Protein AF-A0A7H8S704-F1 (afdb_monomer_lite)

Radius of gyration: 18.35 Å; chains: 1; bounding box: 52×29×47 Å

Secondary structure (DSSP, 8-state):
------HHHHHHHHHHHHHHH-GGGGSPPPEEEEEEE---SS---EEEEEEEGGGHHHHHHHHHH-HHHHHHHS----HHHHHHHHHHHHTTT-HHHHHHHHHHHHHHHHHHH--GGGTTHHHHHHHHHHHHHHHHHHTTT----TT----SS--S-TTHHHH----SHHHHHHHHHHHHHHHHHHEEEEEEEEE-TT-

Sequence (199 aa):
MLEVVKWKDIYVNWKLIAGRLAPELLEPVHLEHIKFQYEDTNHSIYGYDWIYKDDYKERINEVTKNSFSFLFFGDSLNKGTLQTADYLIKAKDDSELLAAVWLYSFITDILNDLPENLRGNSFRWLRAVQHGILSKLKDKNMLWHHSMRRLLPEFYFSYVLDDLEIKGYDSIIELGVINAKLIKNHYVIVLYNSYREGK

pLDDT: mean 91.26, std 7.87, range [45.09, 98.25]

Foldseek 3Di:
DQDADALVNLLVLLCVLCVPPPVVLQAFADEAEQEAADPDPPDWDWFKDKDFPVCVVVLSCCCHVPVVCCVPPNDDDFPLQRLLLVQSNVCRPPSSSSLLSLLLQLLLLCVLVPAPLCPDPVVSQSVNVNVNSVVVCVVVVSDDDPPRNHNHPDDDCPPVVNVDDDPHNSVSSNSSSVRVNVSSVGIHMYIYTYDHPPD

Structure (mmCIF, N/CA/C/O backbone):
data_AF-A0A7H8S704-F1
#
_entry.id   AF-A0A7H8S704-F1
#
loop_
_atom_site.group_PDB
_atom_site.id
_atom_site.type_symbol
_atom_site.label_atom_id
_atom_site.label_alt_id
_atom_site.label_comp_id
_atom_site.label_asym_id
_atom_site.label_entity_id
_atom_site.label_seq_id
_atom_site.pdbx_PDB_ins_code
_atom_site.Cartn_x
_atom_site.Cartn_y
_atom_site.Cartn_z
_atom_site.occupancy
_atom_site.B_iso_or_equiv
_atom_site.auth_seq_id
_atom_site.auth_comp_id
_atom_site.auth_asym_id
_atom_site.auth_atom_id
_atom_site.pdbx_PDB_model_num
ATOM 1 N N . MET A 1 1 ? -18.790 12.148 20.277 1.00 45.09 1 MET A N 1
ATOM 2 C CA . MET A 1 1 ? -17.329 12.245 20.474 1.00 45.09 1 MET A CA 1
ATOM 3 C C . MET A 1 1 ? -16.713 11.145 19.624 1.00 45.09 1 MET A C 1
ATOM 5 O O . MET A 1 1 ? -17.220 10.035 19.706 1.00 45.09 1 MET A O 1
ATOM 9 N N . LEU A 1 2 ? -15.761 11.443 18.735 1.00 57.44 2 LEU A N 1
ATOM 10 C CA . LEU A 1 2 ? -15.010 10.382 18.048 1.00 57.44 2 LEU A CA 1
ATOM 11 C C . LEU A 1 2 ? -14.157 9.681 19.108 1.00 57.44 2 LEU A C 1
ATOM 13 O O . LEU A 1 2 ? -13.477 10.364 19.873 1.00 57.44 2 LEU A O 1
ATOM 17 N N . GLU A 1 3 ? -14.233 8.356 19.193 1.00 65.38 3 GLU A N 1
ATOM 18 C CA . GLU A 1 3 ? -13.315 7.591 20.035 1.00 65.38 3 GLU A CA 1
ATOM 19 C C . GLU A 1 3 ? -11.884 7.868 19.576 1.00 65.38 3 GLU A C 1
ATOM 21 O O . GLU A 1 3 ? -11.575 7.852 18.384 1.00 65.38 3 GLU A O 1
ATOM 26 N N . VAL A 1 4 ? -11.011 8.198 20.524 1.00 82.81 4 VAL A N 1
ATOM 27 C CA . VAL A 1 4 ? -9.613 8.501 20.225 1.00 82.81 4 VAL A CA 1
ATOM 28 C C . VAL A 1 4 ? -8.827 7.206 20.342 1.00 82.81 4 VAL A C 1
ATOM 30 O O . VAL A 1 4 ? -8.527 6.760 21.448 1.00 82.81 4 VAL A O 1
ATOM 33 N N . VAL A 1 5 ? -8.479 6.613 19.201 1.00 92.31 5 VAL A N 1
ATOM 34 C CA . VAL A 1 5 ? -7.588 5.448 19.146 1.00 92.31 5 VAL A CA 1
ATOM 35 C C . VAL A 1 5 ? -6.160 5.942 18.919 1.00 92.31 5 VAL A C 1
ATOM 37 O O . VAL A 1 5 ? -5.877 6.630 17.936 1.00 92.31 5 VAL A O 1
ATOM 40 N N . LYS A 1 6 ? -5.245 5.634 19.843 1.00 94.56 6 LYS A N 1
ATOM 41 C CA . LYS A 1 6 ? -3.848 6.086 19.758 1.00 94.56 6 LYS A CA 1
ATOM 42 C C . LYS A 1 6 ? -3.028 5.143 18.883 1.00 94.56 6 LYS A C 1
ATOM 44 O O . LYS A 1 6 ? -3.209 3.930 18.937 1.00 94.56 6 LYS A O 1
ATOM 49 N N . TRP A 1 7 ? -2.045 5.692 18.164 1.00 96.06 7 TRP A N 1
ATOM 50 C CA . TRP A 1 7 ? -1.106 4.905 17.352 1.00 96.06 7 TRP A CA 1
ATOM 51 C C . TRP A 1 7 ? -0.464 3.746 18.126 1.00 96.06 7 TRP A C 1
ATOM 53 O O . TRP A 1 7 ? -0.392 2.633 17.619 1.00 96.06 7 TRP A O 1
ATOM 63 N N . LYS A 1 8 ? -0.039 3.987 19.372 1.00 96.12 8 LYS A N 1
ATOM 64 C CA . LYS A 1 8 ? 0.608 2.963 20.203 1.00 96.12 8 LYS A CA 1
ATOM 65 C C . LYS A 1 8 ? -0.270 1.720 20.383 1.00 96.12 8 LYS A C 1
ATOM 67 O O . LYS A 1 8 ? 0.237 0.609 20.274 1.00 96.12 8 LYS A O 1
ATOM 72 N N . ASP A 1 9 ? -1.564 1.913 20.622 1.00 96.31 9 ASP A N 1
ATOM 73 C CA . ASP A 1 9 ? -2.509 0.814 20.838 1.00 96.31 9 ASP A CA 1
ATOM 74 C C . ASP A 1 9 ? -2.773 0.065 19.521 1.00 96.31 9 ASP A C 1
ATOM 76 O O . ASP A 1 9 ? -2.756 -1.166 19.487 1.00 96.31 9 ASP A O 1
ATOM 80 N N . ILE A 1 10 ? -2.893 0.808 18.412 1.00 97.69 10 ILE A N 1
ATOM 81 C CA . ILE A 1 10 ? -3.017 0.253 17.054 1.00 97.69 10 ILE A CA 1
ATOM 82 C C . ILE A 1 10 ? -1.810 -0.626 16.719 1.00 97.69 10 ILE A C 1
ATOM 84 O O . ILE A 1 10 ? -1.975 -1.762 16.279 1.00 97.69 10 ILE A O 1
ATOM 88 N N . TYR A 1 11 ? -0.592 -0.129 16.945 1.00 97.88 11 TYR A N 1
ATOM 89 C CA . TYR A 1 11 ? 0.622 -0.860 16.598 1.00 97.88 11 TYR A CA 1
ATOM 90 C C . TYR A 1 11 ? 0.837 -2.102 17.466 1.00 97.88 11 TYR A C 1
ATOM 92 O O . TYR A 1 11 ? 1.218 -3.150 16.943 1.00 97.88 11 TYR A O 1
ATOM 100 N N . VAL A 1 12 ? 0.570 -2.020 18.775 1.00 97.81 12 VAL A N 1
ATOM 101 C CA . VAL A 1 12 ? 0.638 -3.196 19.661 1.00 97.81 12 VAL A CA 1
ATOM 102 C C . VAL A 1 12 ? -0.281 -4.296 19.140 1.00 97.81 12 VAL A C 1
ATOM 104 O O . VAL A 1 12 ? 0.145 -5.445 19.028 1.00 97.81 12 VAL A O 1
ATOM 107 N N . ASN A 1 13 ? -1.505 -3.939 18.755 1.00 97.69 13 ASN A N 1
ATOM 108 C CA . ASN A 1 13 ? -2.458 -4.902 18.231 1.00 97.69 13 ASN A CA 1
ATOM 109 C C . ASN A 1 13 ? -2.051 -5.451 16.852 1.00 97.69 13 ASN A C 1
ATOM 111 O O . ASN A 1 13 ? -2.035 -6.665 16.656 1.00 97.69 13 ASN A O 1
ATOM 115 N N . TRP A 1 14 ? -1.609 -4.583 15.931 1.00 98.19 14 TRP A N 1
ATOM 116 C CA . TRP A 1 14 ? -1.039 -4.998 14.643 1.00 98.19 14 TRP A CA 1
ATOM 117 C C . TRP A 1 14 ? 0.073 -6.023 14.839 1.00 98.19 14 TRP A C 1
ATOM 119 O O . TRP A 1 14 ? 0.046 -7.086 14.229 1.00 98.19 14 TRP A O 1
ATOM 129 N N . LYS A 1 15 ? 1.031 -5.732 15.724 1.00 98.19 15 LYS A N 1
ATOM 130 C CA . LYS A 1 15 ? 2.182 -6.599 15.973 1.00 98.19 15 LYS A CA 1
ATOM 131 C C . LYS A 1 15 ? 1.765 -7.961 16.528 1.00 98.19 15 LYS A C 1
ATOM 133 O O . LYS A 1 15 ? 2.332 -8.971 16.117 1.00 98.19 15 LYS A O 1
ATOM 138 N N . LEU A 1 16 ? 0.785 -7.998 17.433 1.00 97.94 16 LEU A N 1
ATOM 139 C CA . LEU A 1 16 ? 0.250 -9.246 17.986 1.00 97.94 16 LEU A CA 1
ATOM 140 C C . LEU A 1 16 ? -0.450 -10.087 16.911 1.00 97.94 16 LEU A C 1
ATOM 142 O O . LEU A 1 16 ? -0.163 -11.277 16.776 1.00 97.94 16 LEU A O 1
ATOM 146 N N . ILE A 1 17 ? -1.337 -9.471 16.127 1.00 97.81 17 ILE A N 1
ATOM 147 C CA . ILE A 1 17 ? -2.104 -10.169 15.091 1.00 97.81 17 ILE A CA 1
ATOM 148 C C . ILE A 1 17 ? -1.183 -10.620 13.951 1.00 97.81 17 ILE A C 1
ATOM 150 O O . ILE A 1 17 ? -1.224 -11.790 13.565 1.00 97.81 17 ILE A O 1
ATOM 154 N N . ALA A 1 18 ? -0.315 -9.735 13.453 1.00 97.75 18 ALA A N 1
ATOM 155 C CA . ALA A 1 18 ? 0.664 -10.051 12.417 1.00 97.75 18 ALA A CA 1
ATOM 156 C C . ALA A 1 18 ? 1.624 -11.149 12.883 1.00 97.75 18 ALA A C 1
ATOM 158 O O . ALA A 1 18 ? 1.800 -12.127 12.171 1.00 97.75 18 ALA A O 1
ATOM 159 N N . GLY A 1 19 ? 2.152 -11.079 14.109 1.00 97.50 19 GLY A N 1
ATOM 160 C CA . GLY A 1 19 ? 3.032 -12.125 14.643 1.00 97.50 19 GLY A CA 1
ATOM 161 C C . GLY A 1 19 ? 2.396 -13.521 14.661 1.00 97.50 19 GLY A C 1
ATOM 162 O O . GLY A 1 19 ? 3.105 -14.515 14.531 1.00 97.50 19 GLY A O 1
ATOM 163 N N . ARG A 1 20 ? 1.064 -13.605 14.777 1.00 96.75 20 ARG A N 1
ATOM 164 C CA . ARG A 1 20 ? 0.314 -14.869 14.746 1.00 96.75 20 ARG A CA 1
ATOM 165 C C . ARG A 1 20 ? -0.085 -15.306 13.334 1.00 96.75 20 ARG A C 1
ATOM 167 O O . ARG A 1 20 ? -0.014 -16.492 13.030 1.00 96.75 20 ARG A O 1
ATOM 174 N N . LEU A 1 21 ? -0.583 -14.384 12.509 1.00 96.50 21 LEU A N 1
ATOM 175 C CA . LEU A 1 21 ? -1.238 -14.704 11.232 1.00 96.50 21 LEU A CA 1
ATOM 176 C C . LEU A 1 21 ? -0.345 -14.485 10.003 1.00 96.50 21 LEU A C 1
ATOM 178 O O . LEU A 1 21 ? -0.581 -15.114 8.968 1.00 96.50 21 LEU A O 1
ATOM 182 N N . ALA A 1 22 ? 0.621 -13.574 10.098 1.00 96.56 22 ALA A N 1
ATOM 183 C CA . ALA A 1 22 ? 1.417 -13.057 8.987 1.00 96.56 22 ALA A CA 1
ATOM 184 C C . ALA A 1 22 ? 2.787 -12.524 9.477 1.00 96.56 22 ALA A C 1
ATOM 186 O O . ALA A 1 22 ? 3.051 -11.319 9.356 1.00 96.56 22 ALA A O 1
ATOM 187 N N . PRO A 1 23 ? 3.643 -13.360 10.103 1.00 96.00 23 PRO A N 1
ATOM 188 C CA . PRO A 1 23 ? 4.916 -12.913 10.677 1.00 96.00 23 PRO A CA 1
ATOM 189 C C . PRO A 1 23 ? 5.828 -12.231 9.647 1.00 96.00 23 PRO A C 1
ATOM 191 O O . PRO A 1 23 ? 6.572 -11.318 10.001 1.00 96.00 23 PRO A O 1
ATOM 194 N N . GLU A 1 24 ? 5.698 -12.584 8.368 1.00 94.19 24 GLU A N 1
ATOM 195 C CA . GLU A 1 24 ? 6.380 -11.944 7.247 1.00 94.19 24 GLU A CA 1
ATOM 196 C C . GLU A 1 24 ? 6.104 -10.433 7.149 1.00 94.19 24 GLU A C 1
ATOM 198 O O . GLU A 1 24 ? 6.919 -9.700 6.596 1.00 94.19 24 GLU A O 1
ATOM 203 N N . LEU A 1 25 ? 4.990 -9.916 7.679 1.00 95.88 25 LEU A N 1
ATOM 204 C CA . LEU A 1 25 ? 4.696 -8.474 7.687 1.00 95.88 25 LEU A CA 1
ATOM 205 C C . LEU A 1 25 ? 5.529 -7.686 8.708 1.00 95.88 25 LEU A C 1
ATOM 207 O O . LEU A 1 25 ? 5.513 -6.456 8.682 1.00 95.88 25 LEU A O 1
ATOM 211 N N . LEU A 1 26 ? 6.230 -8.376 9.610 1.00 94.56 26 LEU A N 1
ATOM 212 C CA . LEU A 1 26 ? 7.150 -7.771 10.578 1.00 94.56 26 LEU A CA 1
ATOM 213 C C . LEU A 1 26 ? 8.587 -7.692 10.047 1.00 94.56 26 LEU A C 1
ATOM 215 O O . LEU A 1 26 ? 9.445 -7.080 10.683 1.00 94.56 26 LEU A O 1
ATOM 219 N N . GLU A 1 27 ? 8.845 -8.309 8.897 1.00 92.88 27 GLU A N 1
ATOM 220 C CA . GLU A 1 27 ? 10.135 -8.296 8.222 1.00 92.88 27 GLU A CA 1
ATOM 221 C C . GLU A 1 27 ? 10.238 -7.119 7.242 1.00 92.88 27 GLU A C 1
ATOM 223 O O . GLU A 1 27 ? 9.212 -6.645 6.733 1.00 92.88 27 GLU A O 1
ATOM 228 N N . PRO A 1 28 ? 11.465 -6.673 6.912 1.00 91.94 28 PRO A N 1
ATOM 229 C CA . PRO A 1 28 ? 11.673 -5.659 5.891 1.00 91.94 28 PRO A CA 1
ATOM 230 C C . PRO A 1 28 ? 11.005 -5.995 4.556 1.00 91.94 28 PRO A C 1
ATOM 232 O O . PRO A 1 28 ? 10.898 -7.152 4.140 1.00 91.94 28 PRO A O 1
ATOM 235 N N . VAL A 1 29 ? 10.564 -4.953 3.855 1.00 91.31 29 VAL A N 1
ATOM 236 C CA . VAL A 1 29 ? 9.965 -5.100 2.525 1.00 91.31 29 VAL A CA 1
ATOM 237 C C . VAL A 1 29 ? 11.053 -5.438 1.511 1.00 91.31 29 VAL A C 1
ATOM 239 O O . VAL A 1 29 ? 12.077 -4.758 1.427 1.00 91.31 29 VAL A O 1
ATOM 242 N N . HIS A 1 30 ? 10.818 -6.493 0.732 1.00 90.00 30 HIS A N 1
ATOM 243 C CA . HIS A 1 30 ? 11.692 -6.876 -0.368 1.00 90.00 30 HIS A CA 1
ATOM 244 C C . HIS A 1 30 ? 11.424 -6.002 -1.599 1.00 90.00 30 HIS A C 1
ATOM 246 O O . HIS A 1 30 ? 10.270 -5.725 -1.926 1.00 90.00 30 HIS A O 1
ATOM 252 N N . LEU A 1 31 ? 12.498 -5.594 -2.274 1.00 94.19 31 LEU A N 1
ATOM 253 C CA . LEU A 1 31 ? 12.473 -4.804 -3.500 1.00 94.19 31 LEU A CA 1
ATOM 254 C C . LEU A 1 31 ? 13.379 -5.460 -4.530 1.00 94.19 31 LEU A C 1
ATOM 256 O O . LEU A 1 31 ? 14.562 -5.678 -4.254 1.00 94.19 31 LEU A O 1
ATOM 260 N N . GLU A 1 32 ? 12.862 -5.659 -5.733 1.00 95.94 32 GLU A N 1
ATOM 261 C CA . GLU A 1 32 ? 13.686 -6.086 -6.857 1.00 95.94 32 GLU A CA 1
ATOM 262 C C . GLU A 1 32 ? 14.098 -4.896 -7.721 1.00 95.94 32 GLU A C 1
ATOM 264 O O . GLU A 1 32 ? 13.272 -4.094 -8.151 1.00 95.94 32 GLU A O 1
ATOM 269 N N . HIS A 1 33 ? 15.398 -4.759 -7.975 1.00 96.38 33 HIS A N 1
ATOM 270 C CA . HIS A 1 33 ? 15.931 -3.663 -8.778 1.00 96.38 33 HIS A CA 1
ATOM 271 C C . HIS A 1 33 ? 16.196 -4.146 -10.201 1.00 96.38 33 HIS A C 1
ATOM 273 O O . HIS A 1 33 ? 17.142 -4.895 -10.450 1.00 96.38 33 HIS A O 1
ATOM 279 N N . ILE A 1 34 ? 15.383 -3.669 -11.137 1.00 96.38 34 ILE A N 1
ATOM 280 C CA . ILE A 1 34 ? 15.449 -4.038 -12.546 1.00 96.38 34 ILE A CA 1
ATOM 281 C C . ILE A 1 34 ? 16.196 -2.944 -13.300 1.00 96.38 34 ILE A C 1
ATOM 283 O O . ILE A 1 34 ? 15.681 -1.846 -13.525 1.00 96.38 34 ILE A O 1
ATOM 287 N N . LYS A 1 35 ? 17.435 -3.253 -13.683 1.00 94.81 35 LYS A N 1
ATOM 288 C CA . LYS A 1 35 ? 18.266 -2.385 -14.517 1.00 94.81 35 LYS A CA 1
ATOM 289 C C . LYS A 1 35 ? 18.263 -2.885 -15.950 1.00 94.81 35 LYS A C 1
ATOM 291 O O . LYS A 1 35 ? 18.501 -4.067 -16.180 1.00 94.81 35 LYS A O 1
ATOM 296 N N . PHE A 1 36 ? 18.037 -1.986 -16.897 1.00 92.62 36 PHE A N 1
ATOM 297 C CA . PHE A 1 36 ? 17.996 -2.330 -18.316 1.00 92.62 36 PHE A CA 1
ATOM 298 C C . PHE A 1 36 ? 18.432 -1.161 -19.192 1.00 92.62 36 PHE A C 1
ATOM 300 O O . PHE A 1 36 ? 18.345 -0.001 -18.790 1.00 92.62 36 PHE A O 1
ATOM 307 N N . GLN A 1 37 ? 18.914 -1.476 -20.387 1.00 90.44 37 GLN A N 1
ATOM 308 C CA . GLN A 1 37 ? 19.290 -0.471 -21.368 1.00 90.44 37 GLN A CA 1
ATOM 309 C C . GLN A 1 37 ? 18.039 0.123 -22.019 1.00 90.44 37 GLN A C 1
ATOM 311 O O . GLN A 1 37 ? 17.135 -0.613 -22.407 1.00 90.44 37 GLN A O 1
ATOM 316 N N . TYR A 1 38 ? 18.002 1.447 -22.158 1.00 88.94 38 TYR A N 1
ATOM 317 C CA . TYR A 1 38 ? 16.938 2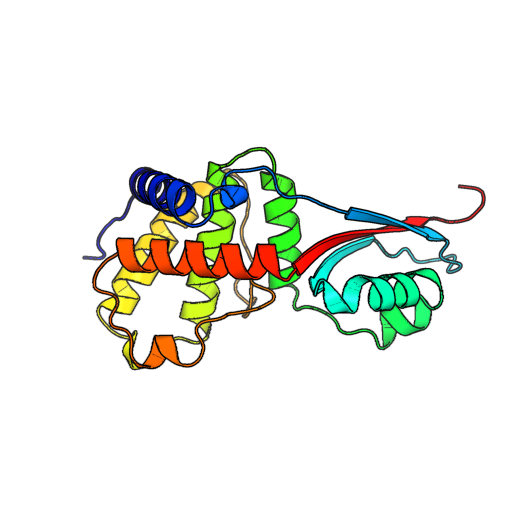.155 -22.864 1.00 88.94 38 TYR A CA 1
ATOM 318 C C . TYR A 1 38 ? 17.544 3.121 -23.883 1.00 88.94 38 TYR A C 1
ATOM 320 O O . TYR A 1 38 ? 18.373 3.965 -23.541 1.00 88.94 38 TYR A O 1
ATOM 328 N N . GLU A 1 39 ? 17.152 2.962 -25.146 1.00 83.06 39 GLU A N 1
ATOM 329 C CA . GLU A 1 39 ? 17.796 3.624 -26.289 1.00 83.06 39 GLU A CA 1
ATOM 330 C C . GLU A 1 39 ? 17.378 5.096 -26.474 1.00 83.06 39 GLU A C 1
ATOM 332 O O . GLU A 1 39 ? 18.033 5.831 -27.212 1.00 83.06 39 GLU A O 1
ATOM 337 N N . ASP A 1 40 ? 16.331 5.568 -25.786 1.00 79.00 40 ASP A N 1
ATOM 338 C CA . ASP A 1 40 ? 15.896 6.968 -25.862 1.00 79.00 40 ASP A CA 1
ATOM 339 C C . ASP A 1 40 ? 16.950 7.919 -25.258 1.00 79.00 40 ASP A C 1
ATOM 341 O O . ASP A 1 40 ? 17.350 7.832 -24.089 1.00 79.00 40 ASP A O 1
ATOM 345 N N . THR A 1 41 ? 17.389 8.886 -26.064 1.00 72.19 41 THR A N 1
ATOM 346 C CA . THR A 1 41 ? 18.437 9.848 -25.704 1.00 72.19 41 THR A CA 1
ATOM 347 C C . THR A 1 41 ? 17.953 11.000 -24.826 1.00 72.19 41 THR A C 1
ATOM 349 O O . THR A 1 41 ? 18.781 11.707 -24.241 1.00 72.19 41 THR A O 1
ATOM 352 N N . ASN A 1 42 ? 16.645 11.195 -24.683 1.00 82.00 42 ASN A N 1
ATOM 353 C CA . ASN A 1 42 ? 16.048 12.328 -23.974 1.00 82.00 42 ASN A CA 1
ATOM 354 C C . ASN A 1 42 ? 15.326 11.916 -22.689 1.00 82.00 42 ASN A C 1
ATOM 356 O O . ASN A 1 42 ? 15.222 12.731 -21.775 1.00 82.00 42 ASN A O 1
ATOM 360 N N . HIS A 1 43 ? 14.907 10.655 -22.579 1.00 83.38 43 HIS A N 1
ATOM 361 C CA . HIS A 1 43 ? 14.144 10.169 -21.429 1.00 83.38 43 HIS A CA 1
ATOM 362 C C . HIS A 1 43 ? 14.861 9.041 -20.681 1.00 83.38 43 HIS A C 1
ATOM 364 O O . HIS A 1 43 ? 15.849 8.470 -21.151 1.00 83.38 43 HIS A O 1
ATOM 370 N N . SER A 1 44 ? 14.368 8.753 -19.480 1.00 88.38 44 SER A N 1
ATOM 371 C CA . SER A 1 44 ? 14.707 7.576 -18.685 1.00 88.38 44 SER A CA 1
ATOM 372 C C . SER A 1 44 ? 13.435 7.014 -18.057 1.00 88.38 44 SER A C 1
ATOM 374 O O . SER A 1 44 ? 12.475 7.741 -17.799 1.00 88.38 44 SER A O 1
ATOM 376 N N . ILE A 1 45 ? 13.435 5.708 -17.816 1.00 90.06 45 ILE A N 1
ATOM 377 C CA . ILE A 1 45 ? 12.385 5.005 -17.090 1.00 90.06 45 ILE A CA 1
ATOM 378 C C . ILE 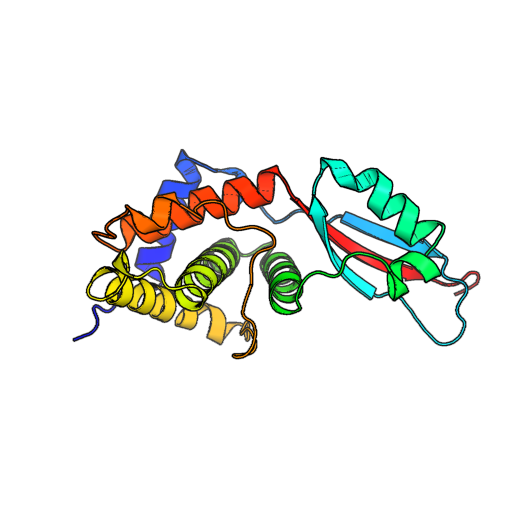A 1 45 ? 12.893 4.788 -15.669 1.00 90.06 45 ILE A C 1
ATOM 380 O O . ILE A 1 45 ? 13.862 4.059 -15.441 1.00 90.06 45 ILE A O 1
ATOM 384 N N . TYR A 1 46 ? 12.241 5.449 -14.718 1.00 92.06 46 TYR A N 1
ATOM 385 C CA . TYR A 1 46 ? 12.523 5.313 -13.298 1.00 92.06 46 TYR A CA 1
ATOM 386 C C . TYR A 1 46 ? 11.223 5.342 -12.505 1.00 92.06 46 TYR A C 1
ATOM 388 O O . TYR A 1 46 ? 10.438 6.284 -12.626 1.00 92.06 46 TYR A O 1
ATOM 396 N N . GLY A 1 47 ? 11.005 4.329 -11.676 1.00 92.25 47 GLY A N 1
ATOM 397 C CA . GLY A 1 47 ? 9.817 4.274 -10.837 1.00 92.25 47 GLY A CA 1
ATOM 398 C C . GLY A 1 47 ? 9.563 2.898 -10.252 1.00 92.25 47 GLY A C 1
ATOM 399 O O . GLY A 1 47 ? 10.138 1.901 -10.689 1.00 92.25 47 GLY A O 1
ATOM 400 N N . TYR A 1 48 ? 8.698 2.875 -9.244 1.00 94.75 48 TYR A N 1
ATOM 401 C CA . TYR A 1 48 ? 8.218 1.636 -8.653 1.00 94.75 48 TYR A CA 1
ATOM 402 C C . TYR A 1 48 ? 7.066 1.048 -9.461 1.00 94.75 48 TYR A C 1
ATOM 404 O O . TYR A 1 48 ? 6.360 1.781 -10.153 1.00 94.75 48 TYR A O 1
ATOM 412 N N . ASP A 1 49 ? 6.858 -0.253 -9.314 1.00 94.62 49 ASP A N 1
ATOM 413 C CA . ASP A 1 49 ? 5.697 -0.974 -9.830 1.00 94.62 49 ASP A CA 1
ATOM 414 C C . ASP A 1 49 ? 5.334 -2.119 -8.872 1.00 94.62 49 ASP A C 1
ATOM 416 O O . ASP A 1 49 ? 6.187 -2.592 -8.111 1.00 94.62 49 ASP A O 1
ATOM 420 N N . TRP A 1 50 ? 4.070 -2.540 -8.897 1.00 96.25 50 TRP A N 1
ATOM 421 C CA . TRP A 1 50 ? 3.623 -3.768 -8.241 1.00 96.25 50 TRP A CA 1
ATOM 422 C C . TRP A 1 50 ? 3.303 -4.786 -9.319 1.00 96.25 50 TRP A C 1
ATOM 424 O O . TRP A 1 50 ? 2.358 -4.603 -10.081 1.00 96.25 50 TRP A O 1
ATOM 434 N N . ILE A 1 51 ? 4.053 -5.880 -9.356 1.00 95.56 51 ILE A N 1
ATOM 435 C CA . ILE A 1 51 ? 3.826 -6.928 -10.347 1.00 95.56 51 ILE A CA 1
ATOM 436 C C . ILE A 1 51 ? 3.200 -8.130 -9.657 1.00 95.56 51 ILE A C 1
ATOM 438 O O . ILE A 1 51 ? 3.712 -8.589 -8.631 1.00 95.56 51 ILE A O 1
ATOM 442 N N . TYR A 1 52 ? 2.098 -8.633 -10.209 1.00 95.88 52 TYR A N 1
ATOM 443 C CA . TYR A 1 52 ? 1.550 -9.918 -9.795 1.00 95.88 52 TYR A CA 1
ATOM 444 C C . TYR A 1 52 ? 2.577 -11.009 -10.115 1.00 95.88 52 TYR A C 1
ATOM 446 O O . TYR A 1 52 ? 3.156 -11.028 -11.200 1.00 95.88 52 TYR A O 1
ATOM 454 N N . LYS A 1 53 ? 2.872 -11.897 -9.166 1.00 96.06 53 LYS A N 1
ATOM 455 C CA . LYS A 1 53 ? 4.019 -12.814 -9.272 1.00 96.06 53 LYS A CA 1
ATOM 456 C C . LYS A 1 53 ? 3.942 -13.730 -10.492 1.00 96.06 53 LYS A C 1
ATOM 458 O O . LYS A 1 53 ? 4.987 -14.024 -11.070 1.00 96.06 53 LYS A O 1
ATOM 463 N N . ASP A 1 54 ? 2.739 -14.123 -10.900 1.00 96.56 54 ASP A N 1
ATOM 464 C CA . ASP A 1 54 ? 2.544 -14.970 -12.081 1.00 96.56 54 ASP A CA 1
ATOM 465 C C . ASP A 1 54 ? 2.876 -14.229 -13.390 1.00 96.56 54 ASP A C 1
ATOM 467 O O . ASP A 1 54 ? 3.412 -14.836 -14.318 1.00 96.56 54 ASP A O 1
ATOM 471 N N . ASP A 1 55 ? 2.706 -12.904 -13.416 1.00 95.19 55 ASP A N 1
ATOM 472 C CA . ASP A 1 55 ? 2.977 -12.051 -14.582 1.00 95.19 55 ASP A CA 1
ATOM 473 C C . ASP A 1 55 ? 4.417 -11.515 -14.601 1.00 95.19 55 ASP A C 1
ATOM 475 O O . ASP A 1 55 ? 4.852 -10.884 -15.568 1.00 95.19 55 ASP A O 1
ATOM 479 N N . TYR A 1 56 ? 5.196 -11.769 -13.542 1.00 95.31 56 TYR A N 1
ATOM 480 C CA . TYR A 1 56 ? 6.515 -11.170 -13.338 1.00 95.31 56 TYR A CA 1
ATOM 481 C C . TYR A 1 56 ? 7.434 -11.314 -14.554 1.00 95.31 56 TYR A C 1
ATOM 483 O O . TYR A 1 56 ? 7.991 -10.335 -15.050 1.00 95.31 56 TYR A O 1
ATOM 491 N N . LYS A 1 57 ? 7.590 -12.538 -15.069 1.00 95.56 57 LYS A N 1
ATOM 492 C CA . LYS A 1 57 ? 8.521 -12.800 -16.179 1.00 95.56 57 LYS A CA 1
ATOM 493 C C . LYS A 1 57 ? 8.105 -12.084 -17.457 1.00 95.56 57 LYS A C 1
ATOM 495 O O . LYS A 1 57 ? 8.969 -11.576 -18.169 1.00 95.56 57 LYS A O 1
ATOM 500 N N . GLU A 1 58 ? 6.808 -12.066 -17.745 1.00 93.88 58 GLU A N 1
ATOM 501 C CA . GLU A 1 58 ? 6.262 -11.396 -18.920 1.00 93.88 58 GLU A CA 1
ATOM 502 C C . GLU A 1 58 ? 6.470 -9.886 -18.815 1.00 93.88 58 GLU A C 1
ATOM 504 O O . GLU A 1 58 ? 7.064 -9.286 -19.712 1.00 93.88 58 GLU A O 1
ATOM 509 N N . ARG A 1 59 ? 6.120 -9.307 -17.664 1.00 93.06 59 ARG A N 1
ATOM 510 C CA . ARG A 1 59 ? 6.267 -7.879 -17.382 1.00 93.06 59 ARG A CA 1
ATOM 511 C C . ARG A 1 59 ? 7.717 -7.401 -17.470 1.00 93.06 59 ARG A C 1
ATOM 513 O O . ARG A 1 59 ? 7.996 -6.380 -18.100 1.00 93.06 59 ARG A O 1
ATOM 520 N N . ILE A 1 60 ? 8.663 -8.153 -16.896 1.00 95.00 60 ILE A N 1
ATOM 521 C CA . ILE A 1 60 ? 10.094 -7.828 -17.000 1.00 95.00 60 ILE A CA 1
ATOM 522 C C . ILE A 1 60 ? 10.590 -7.971 -18.445 1.00 95.00 60 ILE A C 1
ATOM 524 O O . ILE A 1 60 ? 11.381 -7.154 -18.919 1.00 95.00 60 ILE A O 1
ATOM 528 N N . ASN A 1 61 ? 10.129 -8.977 -19.186 1.00 93.56 61 ASN A N 1
ATOM 529 C CA . ASN A 1 61 ? 10.498 -9.127 -20.592 1.00 93.56 61 ASN A CA 1
ATOM 530 C C . ASN A 1 61 ? 9.954 -7.969 -21.451 1.00 93.56 61 ASN A C 1
ATOM 532 O O . ASN A 1 61 ? 10.676 -7.468 -22.313 1.00 93.56 61 ASN A O 1
ATOM 536 N N . GLU A 1 62 ? 8.729 -7.514 -21.188 1.00 91.81 62 GLU A N 1
ATOM 537 C CA . GLU A 1 62 ? 8.113 -6.377 -21.873 1.00 91.81 62 GLU A CA 1
ATOM 538 C C . GLU A 1 62 ? 8.913 -5.086 -21.644 1.00 91.81 62 GLU A C 1
ATOM 540 O O . GLU A 1 62 ? 9.358 -4.466 -22.611 1.00 91.81 62 GLU A O 1
ATOM 545 N N . VAL A 1 63 ? 9.188 -4.721 -20.385 1.00 91.88 63 VAL A N 1
ATOM 546 C CA . VAL A 1 63 ? 9.918 -3.478 -20.073 1.00 91.88 63 VAL A CA 1
ATOM 547 C C . VAL A 1 63 ? 11.356 -3.493 -20.592 1.00 91.88 63 VAL A C 1
ATOM 549 O O . VAL A 1 63 ? 11.854 -2.455 -21.023 1.00 91.88 63 VAL A O 1
ATOM 552 N N . THR A 1 64 ? 12.029 -4.650 -20.586 1.00 92.12 64 THR A N 1
ATOM 553 C CA . THR A 1 64 ? 13.456 -4.736 -20.950 1.00 92.12 64 THR A CA 1
ATOM 554 C C . THR A 1 64 ? 13.716 -4.940 -22.439 1.00 92.12 64 THR A C 1
ATOM 556 O O . THR A 1 64 ? 14.769 -4.522 -22.914 1.00 92.12 64 THR A O 1
ATOM 559 N N . LYS A 1 65 ? 12.796 -5.565 -23.187 1.00 90.69 65 LYS A N 1
ATOM 560 C CA . LYS A 1 65 ? 12.968 -5.812 -24.634 1.00 90.69 65 LYS A CA 1
ATOM 561 C C . LYS A 1 65 ? 12.083 -4.949 -25.519 1.00 90.69 65 LYS A C 1
ATOM 563 O O . LYS A 1 65 ? 12.388 -4.788 -26.695 1.00 90.69 65 LYS A O 1
ATOM 568 N N . ASN A 1 66 ? 10.984 -4.427 -24.982 1.00 87.81 66 ASN A N 1
ATOM 569 C CA . ASN A 1 66 ? 10.033 -3.608 -25.720 1.00 87.81 66 ASN A CA 1
ATOM 570 C C . ASN A 1 66 ? 9.598 -2.394 -24.883 1.00 87.81 66 ASN A C 1
ATOM 572 O O . ASN A 1 66 ? 8.410 -2.133 -24.690 1.00 87.81 66 ASN A O 1
ATOM 576 N N . SER A 1 67 ? 10.583 -1.640 -24.381 1.00 87.06 67 SER A N 1
ATOM 577 C CA . SER A 1 67 ? 10.369 -0.514 -23.462 1.00 87.06 67 SER A CA 1
ATOM 578 C C . SER A 1 67 ? 9.429 0.559 -24.022 1.00 87.06 67 SER A C 1
ATOM 580 O O . SER A 1 67 ? 8.694 1.184 -23.262 1.00 87.06 67 SER A O 1
ATOM 582 N N . PHE A 1 68 ? 9.420 0.760 -25.347 1.00 84.38 68 PHE A N 1
ATOM 583 C CA . PHE A 1 68 ? 8.457 1.649 -25.998 1.00 84.38 68 PHE A CA 1
ATOM 584 C C . PHE A 1 68 ? 7.023 1.144 -25.791 1.00 84.38 68 PHE A C 1
ATOM 586 O O . PHE A 1 68 ? 6.186 1.884 -25.284 1.00 84.38 68 PHE A O 1
ATOM 593 N N . SER A 1 69 ? 6.740 -0.124 -26.113 1.00 84.12 69 SER A N 1
ATOM 594 C CA . SER A 1 69 ? 5.404 -0.696 -25.907 1.00 84.12 69 SER A CA 1
ATOM 595 C C . SER A 1 69 ? 4.981 -0.637 -24.443 1.00 84.12 69 SER A C 1
ATOM 597 O O . SER A 1 69 ? 3.872 -0.204 -24.150 1.00 84.12 69 SER A O 1
ATOM 599 N N . PHE A 1 70 ? 5.892 -0.977 -23.532 1.00 88.06 70 PHE A N 1
ATOM 600 C CA . PHE A 1 70 ? 5.645 -0.913 -22.095 1.00 88.06 70 PHE A CA 1
ATOM 601 C C . PHE A 1 70 ? 5.183 0.482 -21.637 1.00 88.06 70 PHE A C 1
ATOM 603 O O . PHE A 1 70 ? 4.223 0.598 -20.881 1.00 88.06 70 PHE A O 1
ATOM 610 N N . LEU A 1 71 ? 5.830 1.554 -22.110 1.00 84.06 71 LEU A N 1
ATOM 611 C CA . LEU A 1 71 ? 5.485 2.922 -21.708 1.00 84.06 71 LEU A CA 1
ATOM 612 C C . LEU A 1 71 ? 4.146 3.409 -22.268 1.00 84.06 71 LEU A C 1
ATOM 614 O O . LEU A 1 71 ? 3.451 4.174 -21.600 1.00 84.06 71 LEU A O 1
ATOM 618 N N . PHE A 1 72 ? 3.814 3.026 -23.502 1.00 82.62 72 PHE A N 1
ATOM 619 C CA . PHE A 1 72 ? 2.640 3.555 -24.202 1.00 82.62 72 PHE A CA 1
ATOM 620 C C . PHE A 1 72 ? 1.393 2.679 -24.064 1.00 82.62 72 PHE A C 1
ATOM 622 O O . PHE A 1 72 ? 0.282 3.201 -24.153 1.00 82.62 72 PHE A O 1
ATOM 629 N N . PHE A 1 73 ? 1.566 1.374 -23.855 1.00 83.88 73 PHE A N 1
ATOM 630 C CA . PHE A 1 73 ? 0.482 0.389 -23.875 1.00 83.88 73 PHE A CA 1
ATOM 631 C C . PHE A 1 73 ? 0.483 -0.556 -22.675 1.00 83.88 73 PHE A C 1
ATOM 633 O O . PHE A 1 73 ? -0.491 -1.282 -22.497 1.00 83.88 73 PHE A O 1
ATOM 640 N N . GLY A 1 74 ? 1.540 -0.557 -21.861 1.00 80.25 74 GLY A N 1
ATOM 641 C CA . GLY A 1 74 ? 1.595 -1.387 -20.669 1.00 80.25 74 GLY A CA 1
ATOM 642 C C . GLY A 1 74 ? 0.569 -0.944 -19.630 1.00 80.25 74 GLY A C 1
ATOM 643 O O . GLY A 1 74 ? 0.292 0.249 -19.466 1.00 80.25 74 GLY A O 1
ATOM 644 N N . ASP A 1 75 ? 0.044 -1.909 -18.876 1.00 81.25 75 ASP A N 1
ATOM 645 C CA . ASP A 1 75 ? -0.857 -1.610 -17.767 1.00 81.25 75 ASP A CA 1
ATOM 646 C C . ASP A 1 75 ? -0.176 -0.676 -16.766 1.00 81.25 75 ASP A C 1
ATOM 648 O O . ASP A 1 75 ? 0.964 -0.897 -16.354 1.00 81.25 75 ASP A O 1
ATOM 652 N N . SER A 1 76 ? -0.865 0.394 -16.381 1.00 74.62 76 SER A N 1
ATOM 653 C CA . SER A 1 76 ? -0.347 1.366 -15.425 1.00 74.62 76 SER A CA 1
ATOM 654 C C . SER A 1 76 ? -1.163 1.318 -14.148 1.00 74.62 76 SER A C 1
ATOM 656 O O . SER A 1 76 ? -2.384 1.492 -14.154 1.00 74.62 76 SER A O 1
ATOM 658 N N . LEU A 1 77 ? -0.476 1.122 -13.027 1.00 82.00 77 LEU A N 1
ATOM 659 C CA . LEU A 1 77 ? -1.097 1.258 -11.723 1.00 82.00 77 LEU A CA 1
ATOM 660 C C . LEU A 1 77 ? -1.407 2.724 -11.435 1.00 82.00 77 LEU A C 1
ATOM 662 O O . LEU A 1 77 ? -0.706 3.655 -11.835 1.00 82.00 77 LEU A O 1
ATOM 666 N N . ASN A 1 78 ? -2.469 2.936 -10.667 1.00 88.31 78 ASN A N 1
ATOM 667 C CA . ASN A 1 78 ? -2.830 4.269 -10.220 1.00 88.31 78 ASN A CA 1
ATOM 668 C C . ASN A 1 78 ? -1.706 4.882 -9.346 1.00 88.31 78 ASN A C 1
ATOM 670 O O . ASN A 1 78 ? -0.971 4.191 -8.636 1.00 88.31 78 ASN A O 1
ATOM 674 N N . LYS A 1 79 ? -1.601 6.218 -9.352 1.00 91.00 79 LYS A N 1
ATOM 675 C CA . LYS A 1 79 ? -0.531 6.945 -8.641 1.00 91.00 79 LYS A CA 1
ATOM 676 C C . LYS A 1 79 ? -0.487 6.670 -7.134 1.00 91.00 79 LYS A C 1
ATOM 678 O O . LYS A 1 79 ? 0.597 6.677 -6.563 1.00 91.00 79 LYS A O 1
ATOM 683 N N . GLY A 1 80 ? -1.639 6.443 -6.498 1.00 94.94 80 GLY A N 1
ATOM 684 C CA . GLY A 1 80 ? -1.703 6.146 -5.065 1.00 94.94 80 GLY A CA 1
ATOM 685 C C . GLY A 1 80 ? -1.048 4.816 -4.722 1.00 94.94 80 GLY A C 1
ATOM 686 O O . GLY A 1 80 ? -0.272 4.742 -3.777 1.00 94.94 80 GLY A O 1
ATOM 687 N N . THR A 1 81 ? -1.267 3.807 -5.559 1.00 95.94 81 THR A N 1
ATOM 688 C CA . THR A 1 81 ? -0.678 2.471 -5.432 1.00 95.94 81 THR A CA 1
ATOM 689 C C . THR A 1 81 ? 0.837 2.492 -5.613 1.00 95.94 81 THR A C 1
ATOM 691 O O . THR A 1 81 ? 1.571 1.900 -4.817 1.00 95.94 81 THR A O 1
ATOM 694 N N . LEU A 1 82 ? 1.327 3.244 -6.602 1.00 95.00 82 LEU A N 1
ATOM 695 C CA . LEU A 1 82 ? 2.766 3.444 -6.806 1.00 95.00 82 LEU A CA 1
ATOM 696 C C . LEU A 1 82 ? 3.414 4.208 -5.641 1.00 95.00 82 LEU A C 1
ATOM 698 O O . LEU A 1 82 ? 4.509 3.862 -5.197 1.00 95.00 82 LEU A O 1
ATOM 702 N N . GLN A 1 83 ? 2.725 5.215 -5.097 1.00 96.06 83 GLN A N 1
ATOM 703 C CA . GLN A 1 83 ? 3.197 5.951 -3.923 1.00 96.06 83 GLN A CA 1
ATOM 704 C C . GLN A 1 83 ? 3.241 5.068 -2.668 1.00 96.06 83 GLN A C 1
ATOM 706 O O . GLN A 1 83 ? 4.161 5.196 -1.861 1.00 96.06 83 GLN A O 1
ATOM 711 N N . THR A 1 84 ? 2.300 4.134 -2.514 1.00 97.31 84 THR A N 1
ATOM 712 C CA . THR A 1 84 ? 2.340 3.156 -1.420 1.00 97.31 84 THR A CA 1
ATOM 713 C C . THR A 1 84 ? 3.566 2.251 -1.510 1.00 97.31 84 THR A C 1
ATOM 715 O O . THR A 1 84 ? 4.199 2.019 -0.482 1.00 97.31 84 THR A O 1
ATOM 718 N N . ALA A 1 85 ? 3.957 1.796 -2.709 1.00 97.00 85 ALA A N 1
ATOM 719 C CA . ALA A 1 85 ? 5.215 1.059 -2.882 1.00 97.00 85 ALA A CA 1
ATOM 720 C C . ALA A 1 85 ? 6.418 1.886 -2.410 1.00 97.00 85 ALA A C 1
ATOM 722 O O . ALA A 1 85 ? 7.193 1.417 -1.579 1.00 97.00 85 ALA A O 1
ATOM 723 N N . ASP A 1 86 ? 6.535 3.136 -2.865 1.00 96.56 86 ASP A N 1
ATOM 724 C CA . ASP A 1 86 ? 7.607 4.045 -2.435 1.00 96.56 86 ASP A CA 1
ATOM 725 C C . ASP A 1 86 ? 7.654 4.203 -0.905 1.00 96.56 86 ASP A C 1
ATOM 727 O O . ASP A 1 86 ? 8.720 4.124 -0.290 1.00 96.56 86 ASP A O 1
ATOM 731 N N . TYR A 1 87 ? 6.500 4.367 -0.256 1.00 97.44 87 TYR A N 1
ATOM 732 C CA . TYR A 1 87 ? 6.428 4.503 1.200 1.00 97.44 87 TYR A CA 1
ATOM 733 C C . TYR A 1 87 ? 6.802 3.228 1.946 1.00 97.44 87 TYR A C 1
ATOM 735 O O . TYR A 1 87 ? 7.518 3.314 2.944 1.00 97.44 87 TYR A O 1
ATOM 743 N N . LEU A 1 88 ? 6.403 2.058 1.448 1.00 97.31 88 LEU A N 1
ATOM 744 C CA . LEU A 1 88 ? 6.838 0.777 2.004 1.00 97.31 88 LEU A CA 1
ATOM 745 C C . LEU A 1 88 ? 8.357 0.598 1.891 1.00 97.31 88 LEU A C 1
ATOM 747 O O . LEU A 1 88 ? 8.990 0.168 2.854 1.00 97.31 88 LEU A O 1
ATOM 751 N N . ILE A 1 89 ? 8.965 0.995 0.769 1.00 96.06 89 ILE A N 1
ATOM 752 C CA . ILE A 1 89 ? 10.425 0.942 0.600 1.00 96.06 89 ILE A CA 1
ATOM 753 C C . ILE A 1 89 ? 11.140 1.944 1.513 1.00 96.06 89 ILE A C 1
ATOM 755 O O . ILE A 1 89 ? 12.133 1.593 2.151 1.00 96.06 89 ILE A O 1
ATOM 759 N N . LYS A 1 90 ? 10.631 3.174 1.641 1.00 95.50 90 LYS A N 1
ATOM 760 C CA . LYS A 1 90 ? 11.173 4.178 2.576 1.00 95.50 90 LYS A CA 1
ATOM 761 C C . LYS A 1 90 ? 11.063 3.743 4.037 1.00 95.50 90 LYS A C 1
ATOM 763 O O . LYS A 1 90 ? 11.913 4.109 4.844 1.00 95.50 90 LYS A O 1
ATOM 768 N N . ALA A 1 91 ? 10.031 2.973 4.367 1.00 96.19 91 ALA A N 1
ATOM 769 C CA . ALA A 1 91 ? 9.781 2.443 5.700 1.00 96.19 91 ALA A CA 1
ATOM 770 C C . ALA A 1 91 ? 10.419 1.065 5.951 1.00 96.19 91 ALA A C 1
ATOM 772 O O . ALA A 1 91 ? 10.229 0.529 7.034 1.00 96.19 91 ALA A O 1
ATOM 773 N N . LYS A 1 92 ? 11.172 0.484 5.003 1.00 93.38 92 LYS A N 1
ATOM 774 C CA . LYS A 1 92 ? 11.591 -0.933 5.033 1.00 93.38 92 LYS A CA 1
ATOM 775 C C . LYS A 1 92 ? 12.254 -1.402 6.338 1.00 93.38 92 LYS A C 1
ATOM 777 O O . LYS A 1 92 ? 12.089 -2.557 6.700 1.00 93.38 92 LYS A O 1
ATOM 782 N N . ASP A 1 93 ? 12.966 -0.522 7.041 1.00 89.44 93 ASP A N 1
ATOM 783 C CA . ASP A 1 93 ? 13.687 -0.846 8.281 1.00 89.44 93 A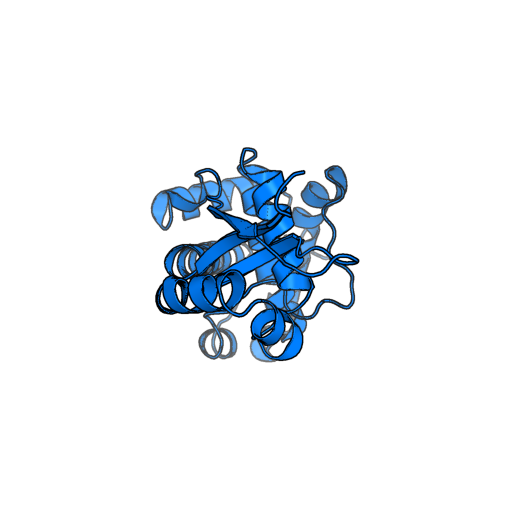SP A CA 1
ATOM 784 C C . ASP A 1 93 ? 12.939 -0.377 9.552 1.00 89.44 93 ASP A C 1
ATOM 786 O O . ASP A 1 93 ? 13.416 -0.562 10.671 1.00 89.44 93 ASP A O 1
ATOM 790 N N . ASP A 1 94 ? 11.755 0.229 9.404 1.00 95.19 94 ASP A N 1
ATOM 791 C CA . ASP A 1 94 ? 10.903 0.723 10.490 1.00 95.19 94 ASP A CA 1
ATOM 792 C C . ASP A 1 94 ? 9.564 -0.032 10.488 1.00 95.19 94 ASP A C 1
ATOM 794 O O . ASP A 1 94 ? 8.594 0.343 9.827 1.00 95.19 94 ASP A O 1
ATOM 798 N N . SER A 1 95 ? 9.515 -1.109 11.277 1.00 95.12 95 SER A N 1
ATOM 799 C CA . SER A 1 95 ? 8.320 -1.954 11.446 1.00 95.12 95 SER A CA 1
ATOM 800 C C . SER A 1 95 ? 7.050 -1.185 11.843 1.00 95.12 95 SER A C 1
ATOM 802 O O . SER A 1 95 ? 5.950 -1.573 11.445 1.00 95.12 95 SER A O 1
ATOM 804 N N . GLU A 1 96 ? 7.176 -0.080 12.588 1.00 96.88 96 GLU A N 1
ATOM 805 C CA . GLU A 1 96 ? 6.028 0.758 12.932 1.00 96.88 96 GLU A CA 1
ATOM 806 C C . GLU A 1 96 ? 5.522 1.531 11.715 1.00 96.88 96 GLU A C 1
ATOM 808 O O . GLU A 1 96 ? 4.314 1.601 11.487 1.00 96.88 96 GLU A O 1
ATOM 813 N N . LEU A 1 97 ? 6.425 2.110 10.921 1.00 97.25 97 LEU A N 1
ATOM 814 C CA . LEU A 1 97 ? 6.025 2.806 9.699 1.00 97.25 97 LEU A CA 1
ATOM 815 C C . LEU A 1 97 ? 5.458 1.856 8.650 1.00 97.25 97 LEU A C 1
ATOM 817 O O . LEU A 1 97 ? 4.477 2.216 8.005 1.00 97.25 97 LEU A O 1
ATOM 821 N N . LEU A 1 98 ? 5.994 0.641 8.520 1.00 97.31 98 LEU A N 1
ATOM 822 C CA . LEU A 1 98 ? 5.411 -0.378 7.643 1.00 97.31 98 LEU A CA 1
ATOM 823 C C . LEU A 1 98 ? 3.960 -0.676 8.023 1.00 97.31 98 LEU A C 1
ATOM 825 O O . LEU A 1 98 ? 3.075 -0.630 7.168 1.00 97.31 98 LEU A O 1
ATOM 829 N N . ALA A 1 99 ? 3.703 -0.910 9.312 1.00 97.88 99 ALA A N 1
ATOM 830 C CA . ALA A 1 99 ? 2.353 -1.121 9.823 1.00 97.88 99 ALA A CA 1
ATOM 831 C C . ALA A 1 99 ? 1.437 0.080 9.533 1.00 97.88 99 ALA A C 1
ATOM 833 O O . ALA A 1 99 ? 0.298 -0.093 9.097 1.00 97.88 99 ALA A O 1
ATOM 834 N N . ALA A 1 100 ? 1.944 1.302 9.731 1.00 98.25 100 ALA A N 1
ATOM 835 C CA . ALA A 1 100 ? 1.193 2.524 9.472 1.00 98.25 100 ALA A CA 1
ATOM 836 C C . ALA A 1 100 ? 0.816 2.657 7.989 1.00 98.25 100 ALA A C 1
ATOM 838 O O . ALA A 1 100 ? -0.333 2.970 7.680 1.00 98.25 100 ALA A O 1
ATOM 839 N N . VAL A 1 101 ? 1.753 2.384 7.076 1.00 98.25 101 VAL A N 1
ATOM 840 C CA . VAL A 1 101 ? 1.521 2.458 5.627 1.00 98.25 101 VAL A CA 1
ATOM 841 C C . VAL A 1 101 ? 0.489 1.421 5.184 1.00 98.25 101 VAL A C 1
ATOM 843 O O . VAL A 1 101 ? -0.461 1.784 4.485 1.00 98.25 101 VAL A O 1
ATOM 846 N N . TRP A 1 102 ? 0.613 0.168 5.633 1.00 98.12 102 TRP A N 1
ATOM 847 C CA . TRP A 1 102 ? -0.347 -0.891 5.307 1.00 98.12 102 TRP A CA 1
ATOM 848 C C . TRP A 1 102 ? -1.758 -0.571 5.796 1.00 98.12 102 TRP A C 1
ATOM 850 O O . TRP A 1 102 ? -2.703 -0.580 5.005 1.00 98.12 102 TRP A O 1
ATOM 860 N N . LEU A 1 103 ? -1.902 -0.245 7.083 1.00 98.25 103 LEU A N 1
ATOM 861 C CA . LEU A 1 103 ? -3.208 0.030 7.679 1.00 98.25 103 LEU A CA 1
ATOM 862 C C . LEU A 1 103 ? -3.849 1.289 7.102 1.00 98.25 103 LEU A C 1
ATOM 864 O O . LEU A 1 103 ? -5.047 1.289 6.820 1.00 98.25 103 LEU A O 1
ATOM 868 N N . TYR A 1 104 ? -3.074 2.359 6.907 1.00 97.75 104 TYR A N 1
ATOM 869 C CA . TYR A 1 104 ? -3.610 3.592 6.340 1.00 97.75 104 TYR A CA 1
ATOM 870 C C . TYR A 1 104 ? -4.111 3.376 4.913 1.00 97.75 104 TYR A C 1
ATOM 872 O O . TYR A 1 104 ? -5.211 3.825 4.586 1.00 97.75 104 TYR A O 1
ATOM 880 N N . SER A 1 105 ? -3.337 2.665 4.089 1.00 97.31 105 SER A N 1
ATOM 881 C CA . SER A 1 105 ? -3.712 2.361 2.706 1.00 97.31 105 SER A CA 1
ATOM 882 C C . SER A 1 105 ? -4.984 1.520 2.652 1.00 97.31 105 SER A C 1
ATOM 884 O O . SER A 1 105 ? -5.938 1.889 1.973 1.00 97.31 105 SER A O 1
ATOM 886 N N . PHE A 1 106 ? -5.043 0.464 3.465 1.00 97.25 106 PHE A N 1
ATOM 887 C CA . PHE A 1 106 ? -6.204 -0.415 3.578 1.00 97.25 106 PHE A CA 1
ATOM 888 C C . PHE A 1 106 ? -7.480 0.329 3.998 1.00 97.25 106 PHE A C 1
ATOM 890 O O . PHE A 1 106 ? -8.511 0.232 3.337 1.00 97.25 106 PHE A O 1
ATOM 897 N N . ILE A 1 107 ? -7.410 1.112 5.079 1.00 95.69 107 ILE A N 1
ATOM 898 C CA . ILE A 1 107 ? -8.568 1.858 5.590 1.00 95.69 107 ILE A CA 1
ATOM 899 C C . ILE A 1 107 ? -9.009 2.933 4.593 1.00 95.69 107 ILE A C 1
ATOM 901 O O . ILE A 1 107 ? -10.203 3.188 4.450 1.00 95.69 107 ILE A O 1
ATOM 905 N N . THR A 1 108 ? -8.062 3.575 3.910 1.00 95.38 108 THR A N 1
ATOM 906 C CA . THR A 1 108 ? -8.373 4.603 2.911 1.00 95.38 108 THR A CA 1
ATOM 907 C C . THR A 1 108 ? -9.108 4.010 1.717 1.00 95.38 108 THR A C 1
ATOM 909 O O . THR A 1 108 ? -10.104 4.593 1.300 1.00 95.38 108 THR A O 1
ATOM 912 N N . ASP A 1 109 ? -8.692 2.840 1.232 1.00 94.62 109 ASP A N 1
ATOM 913 C CA . ASP A 1 109 ? -9.389 2.150 0.143 1.00 94.62 109 ASP A CA 1
ATOM 914 C C . ASP A 1 109 ? -10.825 1.778 0.547 1.00 94.62 109 ASP A C 1
ATOM 916 O O . ASP A 1 109 ? -11.760 2.092 -0.187 1.00 94.62 109 ASP A O 1
ATOM 920 N N . ILE A 1 110 ? -11.033 1.265 1.769 1.00 93.31 110 ILE A N 1
ATOM 921 C CA . ILE A 1 110 ? -12.387 1.017 2.304 1.00 93.31 110 ILE A CA 1
ATOM 922 C C . ILE A 1 110 ? -13.215 2.299 2.359 1.00 93.31 110 ILE A C 1
ATOM 924 O O . ILE A 1 110 ? -14.393 2.290 2.024 1.00 93.31 110 ILE A O 1
ATOM 928 N N . LEU A 1 111 ? -12.638 3.403 2.832 1.00 92.56 111 LEU A N 1
ATOM 929 C CA . LEU A 1 111 ? -13.360 4.667 2.990 1.00 92.56 111 LEU A CA 1
ATOM 930 C C . LEU A 1 111 ? -13.665 5.359 1.657 1.00 92.56 111 LEU A C 1
ATOM 932 O O . LEU A 1 111 ? -14.573 6.191 1.624 1.00 92.56 111 LEU A O 1
ATOM 936 N N . ASN A 1 112 ? -12.906 5.059 0.604 1.00 90.94 112 ASN A N 1
ATOM 937 C CA . ASN A 1 112 ? -13.150 5.576 -0.739 1.00 90.94 112 ASN A CA 1
ATOM 938 C C . ASN A 1 112 ? -14.313 4.845 -1.420 1.00 90.94 112 ASN A C 1
ATOM 940 O O . ASN A 1 112 ? -15.120 5.506 -2.074 1.00 90.94 112 ASN A O 1
ATOM 944 N N . ASP A 1 113 ? -14.428 3.530 -1.216 1.00 87.94 113 ASP A N 1
ATOM 945 C CA . ASP A 1 113 ? -15.546 2.733 -1.740 1.00 87.94 113 ASP A CA 1
ATOM 946 C C . ASP A 1 113 ? -16.795 2.832 -0.834 1.00 87.94 113 ASP A C 1
ATOM 948 O O . ASP A 1 113 ? -17.923 2.867 -1.317 1.00 87.94 113 ASP A O 1
ATOM 952 N N . LEU A 1 114 ? -16.579 2.934 0.483 1.00 86.75 114 LEU A N 1
ATOM 953 C CA . LEU A 1 114 ? -17.545 3.041 1.586 1.00 86.75 114 LEU A CA 1
ATOM 954 C C . LEU A 1 114 ? -18.877 2.291 1.362 1.00 86.75 114 LEU A C 1
ATOM 956 O O . LEU A 1 114 ? -19.917 2.933 1.147 1.00 86.75 114 LEU A O 1
ATOM 960 N N . PRO A 1 115 ? -18.863 0.951 1.510 1.00 84.88 115 PRO A N 1
ATOM 961 C CA . PRO A 1 115 ? -20.066 0.125 1.535 1.00 84.88 115 PRO A CA 1
ATOM 962 C C . PRO A 1 115 ? -21.151 0.664 2.474 1.00 84.88 115 PRO A C 1
ATOM 964 O O . PRO A 1 115 ? -20.864 1.248 3.528 1.00 84.88 115 PRO A O 1
ATOM 967 N N . GLU A 1 116 ? -22.421 0.483 2.104 1.00 86.31 116 GLU A N 1
ATOM 968 C CA . GLU A 1 116 ? -23.541 1.095 2.829 1.00 86.31 116 GLU A CA 1
ATOM 969 C C . GLU A 1 116 ? -23.671 0.592 4.269 1.00 86.31 116 GLU A C 1
ATOM 971 O O . GLU A 1 116 ? -23.919 1.386 5.179 1.00 86.31 116 GLU A O 1
ATOM 976 N N . ASN A 1 117 ? -23.440 -0.699 4.489 1.00 85.94 117 ASN A N 1
ATOM 977 C CA . ASN A 1 117 ? -23.464 -1.350 5.799 1.00 85.94 117 ASN A CA 1
ATOM 978 C C . ASN A 1 117 ? -22.330 -0.868 6.729 1.00 85.94 117 ASN A C 1
ATOM 980 O O . ASN A 1 117 ? -22.455 -0.935 7.953 1.00 85.94 117 ASN A O 1
ATOM 984 N N . LEU A 1 118 ? -21.240 -0.332 6.169 1.00 89.12 118 LEU A N 1
ATOM 985 C CA . LEU A 1 118 ? -20.136 0.245 6.936 1.00 89.12 118 LEU A CA 1
ATOM 986 C C . LEU A 1 118 ? -20.376 1.714 7.315 1.00 89.12 118 LEU A C 1
ATOM 988 O O . LEU A 1 118 ? -19.549 2.323 8.003 1.00 89.12 118 LEU A O 1
ATOM 992 N N . ARG A 1 119 ? -21.512 2.304 6.931 1.00 88.12 119 ARG A N 1
ATOM 993 C CA . ARG A 1 119 ? -21.918 3.633 7.411 1.00 88.12 119 ARG A CA 1
ATOM 994 C C . ARG A 1 119 ? -22.302 3.579 8.898 1.00 88.12 119 ARG A C 1
ATOM 996 O O . ARG A 1 119 ? -22.591 2.536 9.474 1.00 88.12 119 ARG A O 1
ATOM 1003 N N . GLY A 1 120 ? -22.283 4.733 9.564 1.00 89.31 120 GLY A N 1
ATOM 1004 C CA . GLY A 1 120 ? -22.617 4.818 10.990 1.00 89.31 120 GLY A CA 1
ATOM 1005 C C . GLY A 1 120 ? -21.451 4.429 11.900 1.00 89.31 120 GLY A C 1
ATOM 1006 O O . GLY A 1 120 ? -20.440 5.133 11.926 1.00 89.31 120 GLY A O 1
ATOM 1007 N N . ASN A 1 121 ? -21.606 3.375 12.708 1.00 88.94 121 ASN A N 1
ATOM 1008 C CA . ASN A 1 121 ? -20.632 3.044 13.754 1.00 88.94 121 ASN A CA 1
ATOM 1009 C C . ASN A 1 121 ? -19.306 2.518 13.181 1.00 88.94 121 ASN A C 1
ATOM 1011 O O . ASN A 1 121 ? -18.242 3.000 13.563 1.00 88.94 121 ASN A O 1
ATOM 1015 N N . SER A 1 122 ? -19.373 1.618 12.198 1.00 91.12 122 SER A N 1
ATOM 1016 C CA . SER A 1 122 ? -18.206 1.095 11.474 1.00 91.12 122 SER A CA 1
ATOM 1017 C C . SER A 1 122 ? -17.355 2.225 10.877 1.00 91.12 122 SER A C 1
ATOM 1019 O O . SER A 1 122 ? -16.143 2.275 11.078 1.00 91.12 122 SER A O 1
ATOM 1021 N N . PHE A 1 123 ? -17.995 3.209 10.236 1.00 92.31 123 PHE A N 1
ATOM 1022 C CA . PHE A 1 123 ? -17.333 4.405 9.711 1.00 92.31 123 PHE A CA 1
ATOM 1023 C C . PHE A 1 123 ? -16.610 5.214 10.796 1.00 92.31 123 PHE A C 1
ATOM 1025 O O . PHE A 1 123 ? -15.499 5.699 10.568 1.00 92.31 123 PHE A O 1
ATOM 1032 N N . ARG A 1 124 ? -17.215 5.369 11.983 1.00 92.06 124 ARG A N 1
ATOM 1033 C CA . ARG A 1 124 ? -16.581 6.081 13.107 1.00 92.06 124 ARG A CA 1
ATOM 1034 C C . ARG A 1 124 ? -15.314 5.368 13.560 1.00 92.06 124 ARG A C 1
ATOM 1036 O O . ARG A 1 124 ? -14.303 6.042 13.741 1.00 92.06 124 ARG A O 1
ATOM 1043 N N . TRP A 1 125 ? -15.345 4.040 13.657 1.00 93.38 125 TRP A N 1
ATOM 1044 C CA . TRP A 1 125 ? -14.160 3.242 13.967 1.00 93.38 125 TRP A CA 1
ATOM 1045 C C . TRP A 1 125 ? -13.079 3.365 12.891 1.00 93.38 125 TRP A C 1
ATOM 1047 O O . TRP A 1 125 ? -11.934 3.670 13.224 1.00 93.38 125 TRP A O 1
ATOM 1057 N N . LEU A 1 126 ? -13.432 3.229 11.608 1.00 94.31 126 LEU A N 1
ATOM 1058 C CA . LEU A 1 126 ? -12.491 3.402 10.491 1.00 94.31 126 LEU A CA 1
ATOM 1059 C C . LEU A 1 126 ? -11.795 4.768 10.551 1.00 94.31 126 LEU A C 1
ATOM 1061 O O . LEU A 1 126 ? -10.569 4.846 10.470 1.00 94.31 126 LEU A O 1
ATOM 1065 N N . ARG A 1 127 ? -12.553 5.849 10.769 1.00 94.44 127 ARG A N 1
ATOM 1066 C CA . ARG A 1 127 ? -11.995 7.205 10.893 1.00 94.44 127 ARG A CA 1
ATOM 1067 C C . ARG A 1 127 ? -11.159 7.397 12.155 1.00 94.44 127 ARG A C 1
ATOM 1069 O O . ARG A 1 127 ? -10.125 8.059 12.080 1.00 94.44 127 ARG A O 1
ATOM 1076 N N . ALA A 1 128 ? -11.574 6.830 13.285 1.00 94.38 128 ALA A N 1
ATOM 1077 C CA . ALA A 1 128 ? -10.821 6.894 14.534 1.00 94.38 128 ALA A CA 1
ATOM 1078 C C . ALA A 1 128 ? -9.439 6.236 14.393 1.00 94.38 128 ALA A C 1
ATOM 1080 O O . ALA A 1 128 ? -8.423 6.845 14.735 1.00 94.38 128 ALA A O 1
ATOM 1081 N N . VAL A 1 129 ? -9.391 5.037 13.805 1.00 96.25 129 VAL A N 1
ATOM 1082 C CA . VAL A 1 129 ? -8.140 4.314 13.534 1.00 96.25 129 VAL A CA 1
ATOM 1083 C C . VAL A 1 129 ? -7.293 5.061 12.507 1.00 96.25 129 VAL A C 1
ATOM 1085 O O . VAL A 1 129 ? -6.112 5.302 12.756 1.00 96.25 129 VAL A O 1
ATOM 1088 N N . GLN A 1 130 ? -7.889 5.509 11.394 1.00 96.19 130 GLN A N 1
ATOM 1089 C CA . GLN A 1 130 ? -7.183 6.289 10.371 1.00 96.19 130 GLN A CA 1
ATOM 1090 C C . GLN A 1 130 ? -6.529 7.545 10.966 1.00 96.19 130 GLN A C 1
ATOM 1092 O O . GLN A 1 130 ? -5.385 7.859 10.639 1.00 96.19 130 GLN A O 1
ATOM 1097 N N . HIS A 1 131 ? -7.227 8.252 11.860 1.00 94.50 131 HIS A N 1
ATOM 1098 C CA . HIS A 1 131 ? -6.692 9.433 12.534 1.00 94.50 131 HIS A CA 1
ATOM 1099 C C . HIS A 1 131 ? -5.528 9.087 13.472 1.00 94.50 131 HIS A C 1
ATOM 1101 O O . HIS A 1 131 ? -4.508 9.781 13.461 1.00 94.50 131 HIS A O 1
ATOM 1107 N N . GLY A 1 132 ? -5.650 7.992 14.229 1.00 94.88 132 GLY A N 1
ATOM 1108 C CA . GLY A 1 132 ? -4.572 7.468 15.067 1.00 94.88 132 GLY A CA 1
ATOM 1109 C C . GLY A 1 132 ? -3.305 7.174 14.260 1.00 94.88 132 GLY A C 1
ATOM 1110 O O . GLY A 1 132 ? -2.222 7.613 14.645 1.00 94.88 132 GLY A O 1
ATOM 1111 N N . ILE A 1 133 ? -3.440 6.525 13.100 1.00 97.00 133 ILE A N 1
ATOM 1112 C CA . ILE A 1 133 ? -2.318 6.213 12.197 1.00 97.00 133 ILE A CA 1
ATOM 1113 C C . ILE A 1 133 ? -1.719 7.479 11.576 1.00 97.00 133 ILE A C 1
ATOM 1115 O O . ILE A 1 133 ? -0.498 7.612 11.481 1.00 97.00 133 ILE A O 1
ATOM 1119 N N . LEU A 1 134 ? -2.563 8.439 11.185 1.00 94.12 134 LEU A N 1
ATOM 1120 C CA . LEU A 1 134 ? -2.123 9.668 10.526 1.00 94.12 134 LEU A CA 1
ATOM 1121 C C . LEU A 1 134 ? -1.126 10.466 11.380 1.00 94.12 134 LEU A C 1
ATOM 1123 O O . LEU A 1 134 ? -0.253 11.129 10.824 1.00 94.12 134 LEU A O 1
ATOM 1127 N N . SER A 1 135 ? -1.226 10.383 12.712 1.00 89.44 135 SER A N 1
ATOM 1128 C CA . SER A 1 135 ? -0.245 10.999 13.616 1.00 89.44 135 SER A CA 1
ATOM 1129 C C . SER A 1 135 ? 1.181 10.485 13.367 1.00 89.44 135 SER A C 1
ATOM 1131 O O . SER A 1 135 ? 2.089 11.291 13.205 1.00 89.44 135 SER A O 1
ATOM 1133 N N . LYS A 1 136 ? 1.362 9.168 13.200 1.00 93.94 136 LYS A N 1
ATOM 1134 C CA . LYS A 1 136 ? 2.659 8.528 12.930 1.00 93.94 136 LYS A CA 1
ATOM 1135 C C . LYS A 1 136 ? 3.209 8.868 11.540 1.00 93.94 136 LYS A C 1
ATOM 1137 O O . LYS A 1 136 ? 4.412 9.058 11.379 1.00 93.94 136 LYS A O 1
ATOM 1142 N N . LEU A 1 137 ? 2.336 8.929 10.534 1.00 95.94 137 LEU A N 1
ATOM 1143 C CA . LEU A 1 137 ? 2.724 9.177 9.141 1.00 95.94 137 LEU A CA 1
ATOM 1144 C C . LEU A 1 137 ? 3.116 10.638 8.877 1.00 95.94 137 LEU A C 1
ATOM 1146 O O . LEU A 1 137 ? 4.048 10.905 8.112 1.00 95.94 137 LEU A O 1
ATOM 1150 N N . LYS A 1 138 ? 2.433 11.589 9.530 1.00 92.88 138 LYS A N 1
ATOM 1151 C CA . LYS A 1 138 ? 2.735 13.025 9.420 1.00 92.88 138 LYS A CA 1
ATOM 1152 C C . LYS A 1 138 ? 4.156 13.348 9.863 1.00 92.88 138 LYS A C 1
ATOM 1154 O O . LYS A 1 138 ? 4.839 14.091 9.163 1.00 92.88 138 LYS A O 1
ATOM 1159 N N . ASP A 1 139 ? 4.623 12.721 10.939 1.00 88.81 139 ASP A N 1
ATOM 1160 C CA . ASP A 1 139 ? 5.982 12.906 11.467 1.00 88.81 139 ASP A CA 1
ATOM 1161 C C . ASP A 1 139 ? 7.080 12.507 10.464 1.00 88.81 139 ASP A C 1
ATOM 1163 O O . ASP A 1 139 ? 8.239 12.897 10.608 1.00 88.81 139 ASP A O 1
ATOM 1167 N N . LYS A 1 140 ? 6.726 11.730 9.432 1.00 92.00 140 LYS A N 1
ATOM 1168 C CA . LYS A 1 140 ? 7.632 11.255 8.378 1.00 92.00 140 LYS A CA 1
ATOM 1169 C C . LYS A 1 140 ? 7.319 11.822 6.997 1.00 92.00 140 LYS A C 1
ATOM 1171 O O . LYS A 1 140 ? 7.912 11.377 6.018 1.00 92.00 140 LYS A O 1
ATOM 1176 N N . ASN A 1 141 ? 6.413 12.799 6.908 1.00 92.38 141 ASN A N 1
ATOM 1177 C CA . ASN A 1 141 ? 5.962 13.387 5.645 1.00 92.38 141 ASN A CA 1
ATOM 1178 C C . ASN A 1 141 ? 5.449 12.333 4.634 1.00 92.38 141 ASN A C 1
ATOM 1180 O O . ASN A 1 141 ? 5.654 12.452 3.424 1.00 92.38 141 ASN A O 1
ATOM 1184 N N . MET A 1 142 ? 4.802 11.275 5.136 1.00 94.88 142 MET A N 1
ATOM 1185 C CA . MET A 1 142 ? 4.221 10.198 4.328 1.00 94.88 142 MET A CA 1
ATOM 1186 C C . MET A 1 142 ? 2.718 10.426 4.170 1.00 94.88 142 MET A C 1
ATOM 1188 O O . MET A 1 142 ? 1.907 9.883 4.917 1.00 94.88 142 MET A O 1
ATOM 1192 N N . LEU A 1 143 ? 2.343 11.281 3.221 1.00 92.88 143 LEU A N 1
ATOM 1193 C CA . LEU A 1 143 ? 0.957 11.656 2.962 1.00 92.88 143 LEU A CA 1
ATOM 1194 C C . LEU A 1 143 ? 0.616 11.428 1.492 1.00 92.88 143 LEU A C 1
ATOM 1196 O O . LEU A 1 143 ? 1.239 11.992 0.591 1.00 92.88 143 LEU A O 1
ATOM 1200 N N . TRP A 1 144 ? -0.416 10.627 1.256 1.00 94.12 144 TRP A N 1
ATOM 1201 C CA . TRP A 1 144 ? -0.997 10.471 -0.069 1.00 94.12 144 TRP A CA 1
ATOM 1202 C C . TRP A 1 144 ? -1.753 11.732 -0.459 1.00 94.12 144 TRP A C 1
ATOM 1204 O O . TRP A 1 144 ? -2.338 12.428 0.378 1.00 94.12 144 TRP A O 1
ATOM 1214 N N . HIS A 1 145 ? -1.756 12.026 -1.755 1.00 87.81 145 HIS A N 1
ATOM 1215 C CA . HIS A 1 145 ? -2.556 13.125 -2.265 1.00 87.81 145 HIS A CA 1
ATOM 1216 C C . HIS A 1 145 ? -4.050 12.809 -2.093 1.00 87.81 145 HIS A C 1
ATOM 1218 O O . HIS A 1 145 ? -4.499 11.706 -2.388 1.00 87.81 145 HIS A O 1
ATOM 1224 N N . HIS A 1 146 ? -4.841 13.795 -1.669 1.00 78.06 146 HIS A N 1
ATOM 1225 C CA . HIS A 1 146 ? -6.259 13.616 -1.327 1.00 78.06 146 HIS A CA 1
ATOM 1226 C C . HIS A 1 146 ? -7.143 13.103 -2.481 1.00 78.06 146 HIS A C 1
ATOM 1228 O O . HIS A 1 146 ? -8.237 12.609 -2.238 1.00 78.06 146 HIS A O 1
ATOM 1234 N N . SER A 1 147 ? -6.697 13.233 -3.735 1.00 81.25 147 SER A N 1
ATOM 1235 C CA . SER A 1 147 ? -7.421 12.736 -4.915 1.00 81.25 147 SER A CA 1
ATOM 1236 C C . SER A 1 147 ? -7.124 11.272 -5.267 1.00 81.25 147 SER A C 1
ATOM 1238 O O . SER A 1 147 ? -7.679 10.752 -6.237 1.00 81.25 147 SER A O 1
ATOM 1240 N N . MET A 1 148 ? -6.238 10.604 -4.525 1.00 88.38 148 MET A N 1
ATOM 1241 C CA . MET A 1 148 ? -5.885 9.208 -4.766 1.00 88.38 148 MET A CA 1
ATOM 1242 C C . MET A 1 148 ? -6.992 8.291 -4.250 1.00 88.38 148 MET A C 1
ATOM 1244 O O . MET A 1 148 ? -7.237 8.205 -3.051 1.00 88.38 148 MET A O 1
ATOM 1248 N N . ARG A 1 149 ? -7.672 7.621 -5.185 1.00 83.06 149 ARG A N 1
ATOM 1249 C CA . ARG A 1 149 ? -8.834 6.768 -4.890 1.00 83.06 149 ARG A CA 1
ATOM 1250 C C . ARG A 1 149 ? -8.472 5.346 -4.474 1.00 83.06 149 ARG A C 1
ATOM 1252 O O . ARG A 1 149 ? -9.264 4.698 -3.809 1.00 83.06 149 ARG A O 1
ATOM 1259 N N . ARG A 1 150 ? -7.296 4.871 -4.878 1.00 92.56 150 ARG A N 1
ATOM 1260 C CA . ARG A 1 150 ? -6.824 3.516 -4.614 1.00 92.56 150 ARG A CA 1
ATOM 1261 C C . ARG A 1 150 ? -5.363 3.577 -4.193 1.00 92.56 150 ARG A C 1
ATOM 1263 O O . ARG A 1 150 ? -4.571 4.238 -4.864 1.00 92.56 150 ARG A O 1
ATOM 1270 N N . LEU A 1 151 ? -5.024 2.958 -3.073 1.00 96.00 151 LEU A N 1
ATOM 1271 C CA . LEU A 1 151 ? -3.690 2.973 -2.481 1.00 96.00 151 LEU A CA 1
ATOM 1272 C C . LEU A 1 151 ? -3.038 1.591 -2.502 1.00 96.00 151 LEU A C 1
ATOM 1274 O O . LEU A 1 151 ? -1.814 1.513 -2.411 1.00 96.00 151 LEU A O 1
ATOM 1278 N N . LEU A 1 152 ? -3.815 0.517 -2.623 1.00 95.81 152 LEU A N 1
ATOM 1279 C CA . LEU A 1 152 ? -3.311 -0.849 -2.725 1.00 95.81 152 LEU A CA 1
ATOM 1280 C C . LEU A 1 152 ? -3.548 -1.436 -4.127 1.00 95.81 152 LEU A C 1
ATOM 1282 O O . LEU A 1 152 ? -4.568 -1.124 -4.755 1.00 95.81 152 LEU A O 1
ATOM 1286 N N . PRO A 1 153 ? -2.644 -2.313 -4.616 1.00 94.44 153 PRO A N 1
ATOM 1287 C CA . PRO A 1 153 ? -2.776 -2.918 -5.944 1.00 94.44 153 PRO A CA 1
ATOM 1288 C C . PRO A 1 153 ? -4.030 -3.789 -6.051 1.00 94.44 153 PRO A C 1
ATOM 1290 O O . PRO A 1 153 ? -4.683 -3.809 -7.089 1.00 94.44 153 PRO A O 1
ATOM 1293 N N . GLU A 1 154 ? -4.424 -4.428 -4.950 1.00 92.75 154 GLU A N 1
ATOM 1294 C CA . GLU A 1 154 ? -5.612 -5.264 -4.875 1.00 92.75 154 GLU A CA 1
ATOM 1295 C C . GLU A 1 154 ? -6.297 -5.121 -3.511 1.00 92.75 154 GLU A C 1
ATOM 1297 O O . GLU A 1 154 ? -5.676 -4.757 -2.510 1.00 92.75 154 GLU A O 1
ATOM 1302 N N . PHE A 1 155 ? -7.602 -5.382 -3.489 1.00 88.75 155 PHE A N 1
ATOM 1303 C CA . PHE A 1 155 ? -8.429 -5.351 -2.291 1.00 88.75 155 PHE A CA 1
ATOM 1304 C C . PHE A 1 155 ? -9.263 -6.624 -2.255 1.00 88.75 155 PHE A C 1
ATOM 1306 O O . PHE A 1 155 ? -10.122 -6.824 -3.111 1.00 88.75 155 PHE A O 1
ATOM 1313 N N . TYR A 1 156 ? -9.002 -7.478 -1.269 1.00 89.31 156 TYR A N 1
ATOM 1314 C CA . TYR A 1 156 ? -9.490 -8.860 -1.271 1.00 89.31 156 TYR A CA 1
ATOM 1315 C C . TYR A 1 156 ? -10.852 -9.062 -0.588 1.00 89.31 156 TYR A C 1
ATOM 1317 O O . TYR A 1 156 ? -11.325 -10.192 -0.497 1.00 89.31 156 TYR A O 1
ATOM 1325 N N . PHE A 1 157 ? -11.504 -7.998 -0.108 1.00 87.50 157 PHE A N 1
ATOM 1326 C CA . PHE A 1 157 ? -12.766 -8.098 0.642 1.00 87.50 157 PHE A CA 1
ATOM 1327 C C . PHE A 1 157 ? -13.959 -7.449 -0.065 1.00 87.50 157 PHE A C 1
ATOM 1329 O O . PHE A 1 157 ? -14.790 -6.829 0.590 1.00 87.50 157 PHE A O 1
ATOM 1336 N N . SER A 1 158 ? -14.053 -7.579 -1.389 1.00 75.19 158 SER A N 1
ATOM 1337 C CA . SER A 1 158 ? -15.102 -6.935 -2.194 1.00 75.19 158 SER A CA 1
ATOM 1338 C C . SER A 1 158 ? -16.522 -7.208 -1.684 1.00 75.19 158 SER A C 1
ATOM 1340 O O . SER A 1 158 ? -17.247 -6.265 -1.411 1.00 75.19 158 SER A O 1
ATOM 1342 N N . TYR A 1 159 ? -16.896 -8.477 -1.509 1.00 79.50 159 TYR A N 1
ATOM 1343 C CA . TYR A 1 159 ? -18.252 -8.861 -1.085 1.00 79.50 159 TYR A CA 1
ATOM 1344 C C . TYR A 1 159 ? -18.380 -9.051 0.424 1.00 79.50 159 TYR A C 1
ATOM 1346 O O . TYR A 1 159 ? -19.406 -8.745 1.014 1.00 79.50 159 TYR A O 1
ATOM 1354 N N . VAL A 1 160 ? -17.317 -9.537 1.073 1.00 83.31 160 VAL A N 1
ATOM 1355 C CA . VAL A 1 160 ? -17.336 -9.813 2.518 1.00 83.31 160 VAL A CA 1
ATOM 1356 C C . VAL A 1 160 ? -17.596 -8.538 3.315 1.00 83.31 160 VAL A C 1
ATOM 1358 O O . VAL A 1 160 ? -18.228 -8.600 4.366 1.00 83.31 160 VAL A O 1
ATOM 1361 N N . LEU A 1 161 ? -17.129 -7.383 2.829 1.00 84.38 161 LEU A N 1
ATOM 1362 C CA . LEU A 1 161 ? -17.379 -6.126 3.516 1.00 84.38 161 LEU A CA 1
ATOM 1363 C C . LEU A 1 161 ? -18.840 -5.699 3.514 1.00 84.38 161 LEU A C 1
ATOM 1365 O O . LEU A 1 161 ? -19.196 -5.027 4.472 1.00 84.38 161 LEU A O 1
ATOM 1369 N N . ASP A 1 162 ? -19.656 -6.087 2.531 1.00 82.38 162 ASP A N 1
ATOM 1370 C CA . ASP A 1 162 ? -21.079 -5.713 2.471 1.00 82.38 162 ASP A CA 1
ATOM 1371 C C . ASP A 1 162 ? -21.906 -6.393 3.577 1.00 82.38 162 ASP A C 1
ATOM 1373 O O . ASP A 1 162 ? -22.909 -5.848 4.043 1.00 82.38 162 ASP A O 1
ATOM 1377 N N . ASP A 1 163 ? -21.440 -7.547 4.060 1.00 84.94 163 ASP A N 1
ATOM 1378 C CA . ASP A 1 163 ? -22.108 -8.344 5.094 1.00 84.94 163 ASP A CA 1
ATOM 1379 C C . ASP A 1 163 ? -21.482 -8.175 6.492 1.00 84.94 163 ASP A C 1
ATOM 1381 O O . ASP A 1 163 ? -21.995 -8.695 7.488 1.00 84.94 163 ASP A O 1
ATOM 1385 N N . LEU A 1 164 ? -20.356 -7.462 6.598 1.00 84.00 164 LEU A N 1
ATOM 1386 C CA . LEU A 1 164 ? -19.569 -7.382 7.828 1.00 84.00 164 LEU A CA 1
ATOM 1387 C C . LEU A 1 164 ? -19.956 -6.181 8.700 1.00 84.00 164 LEU A C 1
ATOM 1389 O O . LEU A 1 164 ? -20.005 -5.040 8.251 1.00 84.00 164 LEU A O 1
ATOM 1393 N N . GLU A 1 165 ? -20.138 -6.413 10.000 1.00 83.19 165 GLU A N 1
ATOM 1394 C CA . GLU A 1 165 ? -20.236 -5.345 10.998 1.00 83.19 165 GLU A CA 1
ATOM 1395 C C . GLU A 1 165 ? -18.883 -5.151 11.704 1.00 83.19 165 GLU A C 1
ATOM 1397 O O . GLU A 1 165 ? -18.356 -6.075 12.330 1.00 83.19 165 GLU A O 1
ATOM 1402 N N . ILE A 1 166 ? -18.328 -3.933 11.658 1.00 85.19 166 ILE A N 1
ATOM 1403 C 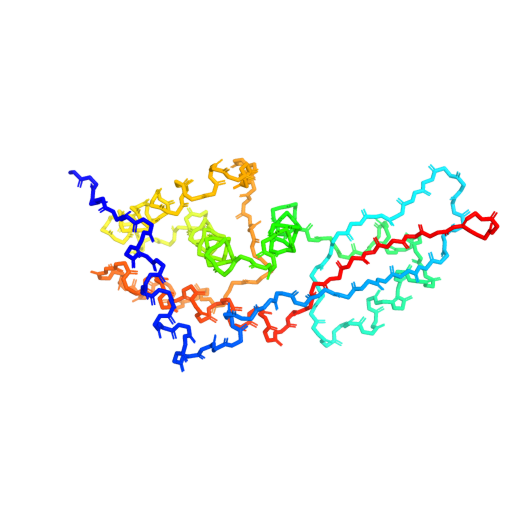CA . ILE A 1 166 ? -17.098 -3.591 12.382 1.00 85.19 166 ILE A CA 1
ATOM 1404 C C . ILE A 1 166 ? -17.456 -3.232 13.827 1.00 85.19 166 ILE A C 1
ATOM 1406 O O . ILE A 1 166 ? -17.923 -2.129 14.123 1.00 85.19 166 ILE A O 1
ATOM 1410 N N . LYS A 1 167 ? -17.200 -4.170 14.742 1.00 82.31 167 LYS A N 1
ATOM 1411 C CA . LYS A 1 167 ? -17.541 -4.039 16.170 1.00 82.31 167 LYS A CA 1
ATOM 1412 C C . LYS A 1 167 ? -16.507 -3.266 16.993 1.00 82.31 167 LYS A C 1
ATOM 1414 O O . LYS A 1 167 ? -16.798 -2.877 18.120 1.00 82.31 167 LYS A O 1
ATOM 1419 N N . GLY A 1 168 ? -15.323 -3.027 16.437 1.00 87.69 168 GLY A N 1
ATOM 1420 C CA . GLY A 1 168 ? -14.238 -2.309 17.095 1.00 87.69 168 GLY A CA 1
ATOM 1421 C C . GLY A 1 168 ? -13.005 -2.195 16.207 1.00 87.69 168 GLY A C 1
ATOM 1422 O O . GLY A 1 168 ? -12.963 -2.733 15.097 1.00 87.69 168 GLY A O 1
ATOM 1423 N N . TYR A 1 169 ? -11.983 -1.499 16.704 1.00 89.88 169 TYR A N 1
ATOM 1424 C CA . TYR A 1 169 ? -10.750 -1.304 15.943 1.00 89.88 169 TYR A CA 1
ATOM 1425 C C . TYR A 1 169 ? -9.924 -2.588 15.770 1.00 89.88 169 TYR A C 1
ATOM 1427 O O . TYR A 1 169 ? -9.180 -2.684 14.796 1.00 89.88 169 TYR A O 1
ATOM 1435 N N . ASP A 1 170 ? -10.088 -3.589 16.644 1.00 93.12 170 ASP A N 1
ATOM 1436 C CA . ASP A 1 170 ? -9.423 -4.893 16.515 1.00 93.12 170 ASP A CA 1
ATOM 1437 C C . ASP A 1 170 ? -9.756 -5.569 15.177 1.00 93.12 170 ASP A C 1
ATOM 1439 O O . ASP A 1 170 ? -8.857 -6.004 14.461 1.00 93.12 170 ASP A O 1
ATOM 1443 N N . SER A 1 171 ? -11.038 -5.568 14.787 1.00 92.75 171 SER A N 1
ATOM 1444 C CA . SER A 1 171 ? -11.494 -6.140 13.514 1.00 92.75 171 SER A CA 1
ATOM 1445 C C . SER A 1 171 ? -10.889 -5.418 12.308 1.00 92.75 171 SER A C 1
ATOM 1447 O O . SER A 1 171 ? -10.539 -6.054 11.319 1.00 92.75 171 SER A O 1
ATOM 1449 N N . ILE A 1 172 ? -10.720 -4.093 12.388 1.00 94.94 172 ILE A N 1
ATOM 1450 C CA . ILE A 1 172 ? -10.090 -3.301 11.319 1.00 94.94 172 ILE A CA 1
ATOM 1451 C C . ILE A 1 172 ? -8.628 -3.714 11.151 1.00 94.94 172 ILE A C 1
ATOM 1453 O O . ILE A 1 172 ? -8.157 -3.890 10.027 1.00 94.94 172 ILE A O 1
ATOM 1457 N N . ILE A 1 173 ? -7.911 -3.864 12.267 1.00 97.25 173 ILE A N 1
ATOM 1458 C CA . ILE A 1 173 ? -6.497 -4.241 12.254 1.00 97.25 173 ILE A CA 1
ATOM 1459 C C . ILE A 1 173 ? -6.336 -5.672 11.738 1.00 97.25 173 ILE A C 1
ATOM 1461 O O . ILE A 1 173 ? -5.464 -5.907 10.904 1.00 97.25 173 ILE A O 1
ATOM 1465 N N . GLU A 1 174 ? -7.188 -6.606 12.165 1.00 96.38 174 GLU A N 1
ATOM 1466 C CA . GLU A 1 174 ? -7.157 -7.991 11.687 1.00 96.38 174 GLU A CA 1
ATOM 1467 C C . GLU A 1 174 ? -7.380 -8.090 10.175 1.00 96.38 174 GLU A C 1
ATOM 1469 O O . GLU A 1 174 ? -6.572 -8.707 9.474 1.00 96.38 174 GLU A O 1
ATOM 1474 N N . LEU A 1 175 ? -8.409 -7.419 9.652 1.00 95.56 175 LEU A N 1
ATOM 1475 C CA . LEU A 1 175 ? -8.656 -7.368 8.210 1.00 95.56 175 LEU A CA 1
ATOM 1476 C C . LEU A 1 175 ? -7.484 -6.716 7.463 1.00 95.56 175 LEU A C 1
ATOM 1478 O O . LEU A 1 175 ? -7.059 -7.222 6.425 1.00 95.56 175 LEU A O 1
ATOM 1482 N N . GLY A 1 176 ? -6.908 -5.644 8.014 1.00 97.12 176 GLY A N 1
ATOM 1483 C CA . GLY A 1 176 ? -5.733 -4.991 7.441 1.00 97.12 176 GLY A CA 1
ATOM 1484 C C . GLY A 1 176 ? -4.514 -5.913 7.358 1.00 97.12 176 GLY A C 1
ATOM 1485 O O . GLY A 1 176 ? -3.839 -5.935 6.328 1.00 97.12 176 GLY A O 1
ATOM 1486 N N . VAL A 1 177 ? -4.261 -6.718 8.398 1.00 98.12 177 VAL A N 1
ATOM 1487 C CA . VAL A 1 177 ? -3.193 -7.735 8.406 1.00 98.12 177 VAL A CA 1
ATOM 1488 C C . VAL A 1 177 ? -3.441 -8.789 7.328 1.00 98.12 177 VAL A C 1
ATOM 1490 O O . VAL A 1 177 ? -2.530 -9.106 6.563 1.00 98.12 177 VAL A O 1
ATOM 1493 N N . ILE A 1 178 ? -4.665 -9.313 7.230 1.00 97.56 178 ILE A N 1
ATOM 1494 C CA . ILE A 1 178 ? -5.017 -10.328 6.227 1.00 97.56 178 ILE A CA 1
ATOM 1495 C C . ILE A 1 178 ? -4.840 -9.768 4.809 1.00 97.56 178 ILE A C 1
ATOM 1497 O O . ILE A 1 178 ? -4.221 -10.421 3.971 1.00 97.56 178 ILE A O 1
ATOM 1501 N N . ASN A 1 179 ? -5.314 -8.549 4.540 1.00 97.38 179 ASN A N 1
ATOM 1502 C CA . ASN A 1 179 ? -5.172 -7.934 3.221 1.00 97.38 179 ASN A CA 1
ATOM 1503 C C . ASN A 1 179 ? -3.700 -7.683 2.861 1.00 97.38 179 ASN A C 1
ATOM 1505 O O . ASN A 1 179 ? -3.270 -8.024 1.761 1.00 97.38 179 ASN A O 1
ATOM 1509 N N . ALA A 1 180 ? -2.907 -7.144 3.794 1.00 97.69 180 ALA A N 1
ATOM 1510 C CA . ALA A 1 180 ? -1.475 -6.926 3.586 1.00 97.69 180 ALA A CA 1
ATOM 1511 C C . ALA A 1 180 ? -0.727 -8.241 3.315 1.00 97.69 180 ALA A C 1
ATOM 1513 O O . ALA A 1 180 ? 0.121 -8.297 2.421 1.00 97.69 180 ALA A O 1
ATOM 1514 N N . LYS A 1 181 ? -1.078 -9.316 4.034 1.00 97.25 181 LYS A N 1
ATOM 1515 C CA . LYS A 1 181 ? -0.549 -10.664 3.792 1.00 97.25 181 LYS A CA 1
ATOM 1516 C C . LYS A 1 181 ? -0.847 -11.140 2.373 1.00 97.25 181 LYS A C 1
A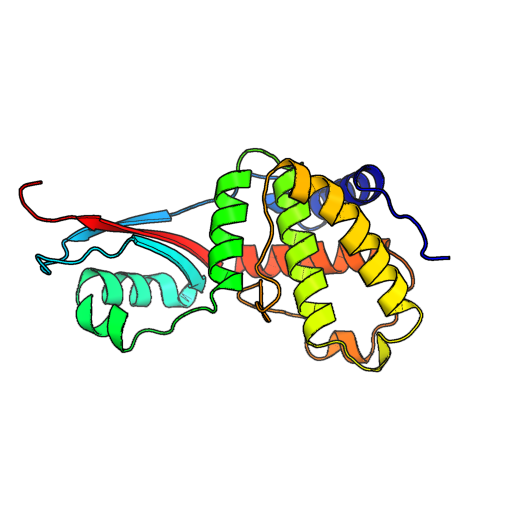TOM 1518 O O . LYS A 1 181 ? 0.060 -11.598 1.684 1.00 97.25 181 LYS A O 1
ATOM 1523 N N . LEU A 1 182 ? -2.101 -11.035 1.934 1.00 97.00 182 LEU A N 1
ATOM 1524 C CA . LEU A 1 182 ? -2.511 -11.473 0.598 1.00 97.00 182 LEU A CA 1
ATOM 1525 C C . L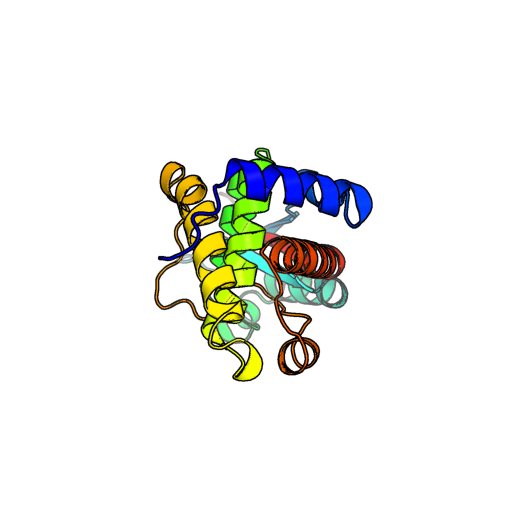EU A 1 182 ? -1.764 -10.697 -0.494 1.00 97.00 182 LEU A C 1
ATOM 1527 O O . LEU A 1 182 ? -1.199 -11.314 -1.394 1.00 97.00 182 LEU A O 1
ATOM 1531 N N . ILE A 1 183 ? -1.645 -9.373 -0.352 1.00 96.81 183 ILE A N 1
ATOM 1532 C CA . ILE A 1 183 ? -0.865 -8.551 -1.288 1.00 96.81 183 ILE A CA 1
ATOM 1533 C C . ILE A 1 183 ? 0.602 -8.990 -1.308 1.00 96.81 183 ILE A C 1
ATOM 1535 O O . ILE A 1 183 ? 1.145 -9.226 -2.382 1.00 96.81 183 ILE A O 1
ATOM 1539 N N . LYS A 1 184 ? 1.254 -9.148 -0.148 1.00 95.06 184 LYS A N 1
ATOM 1540 C CA . LYS A 1 184 ? 2.663 -9.586 -0.080 1.00 95.06 184 LYS A CA 1
ATOM 1541 C C . LYS A 1 184 ? 2.868 -10.990 -0.677 1.00 95.06 184 LYS A C 1
ATOM 1543 O O . LYS A 1 184 ? 3.929 -11.296 -1.233 1.00 95.06 184 LYS A O 1
ATOM 1548 N N . ASN A 1 185 ? 1.853 -11.846 -0.592 1.00 94.88 185 ASN A N 1
ATOM 1549 C CA . ASN A 1 185 ? 1.893 -13.186 -1.163 1.00 94.88 185 ASN A CA 1
ATOM 1550 C C . ASN A 1 185 ? 1.732 -13.196 -2.681 1.00 94.88 185 ASN A C 1
ATOM 1552 O O . ASN A 1 185 ? 2.397 -14.011 -3.318 1.00 94.88 185 ASN A O 1
ATOM 1556 N N . HIS A 1 186 ? 0.944 -12.292 -3.256 1.00 96.31 186 HIS A N 1
ATOM 1557 C CA . HIS A 1 186 ? 0.659 -12.291 -4.691 1.00 96.31 186 HIS A CA 1
ATOM 1558 C C . HIS A 1 186 ? 1.459 -11.274 -5.499 1.00 96.31 186 HIS A C 1
ATOM 1560 O O . HIS A 1 186 ? 1.655 -11.484 -6.689 1.00 96.31 186 HIS A O 1
ATOM 1566 N N . TYR A 1 187 ? 1.970 -10.218 -4.874 1.00 96.56 187 TYR A N 1
ATOM 1567 C CA . TYR A 1 187 ? 2.690 -9.154 -5.562 1.00 96.56 187 TYR A CA 1
ATOM 1568 C C . TYR A 1 187 ? 4.148 -9.053 -5.119 1.00 96.56 187 TYR A C 1
ATOM 1570 O O . TYR A 1 187 ? 4.516 -9.393 -3.991 1.00 96.56 187 TYR A O 1
ATOM 1578 N N . VAL A 1 188 ? 4.978 -8.536 -6.019 1.00 95.75 188 VAL A N 1
ATOM 1579 C CA . VAL A 1 188 ? 6.346 -8.091 -5.748 1.00 95.75 188 VAL A CA 1
ATOM 1580 C C . VAL A 1 188 ? 6.476 -6.614 -6.107 1.00 95.75 188 VAL A C 1
ATOM 1582 O O . VAL A 1 188 ? 5.939 -6.163 -7.119 1.00 95.75 188 VAL A O 1
ATOM 1585 N N . ILE A 1 189 ? 7.174 -5.853 -5.261 1.00 96.69 189 ILE A N 1
ATOM 1586 C CA . ILE A 1 189 ? 7.533 -4.468 -5.570 1.00 96.69 189 ILE A CA 1
ATOM 1587 C C . ILE A 1 189 ? 8.830 -4.495 -6.366 1.00 96.69 189 ILE A C 1
ATOM 1589 O O . ILE A 1 189 ? 9.825 -5.082 -5.928 1.00 96.69 189 ILE A O 1
ATOM 1593 N N . VAL A 1 190 ? 8.832 -3.811 -7.504 1.00 96.50 190 VAL A N 1
ATOM 1594 C CA . VAL A 1 190 ? 10.033 -3.623 -8.316 1.00 96.50 190 VAL A CA 1
ATOM 1595 C C . VAL A 1 190 ? 10.381 -2.146 -8.432 1.00 96.50 190 VAL A C 1
ATOM 1597 O O . VAL A 1 190 ? 9.508 -1.284 -8.348 1.00 96.50 190 VAL A O 1
ATOM 1600 N N . LEU A 1 191 ? 11.662 -1.854 -8.635 1.00 96.19 191 LEU A N 1
ATOM 1601 C CA . LEU A 1 191 ? 12.173 -0.552 -9.046 1.00 96.19 191 LEU A CA 1
ATOM 1602 C C . LEU A 1 191 ? 12.780 -0.693 -10.439 1.00 96.19 191 LEU A C 1
ATOM 1604 O O . LEU A 1 191 ? 13.808 -1.357 -10.607 1.00 96.19 191 LEU A O 1
ATOM 1608 N N . TYR A 1 192 ? 12.178 -0.025 -11.416 1.00 95.19 192 TYR A N 1
ATOM 1609 C CA . TYR A 1 192 ? 12.757 0.132 -12.742 1.00 95.19 192 TYR A CA 1
ATOM 1610 C C . TYR A 1 192 ? 13.803 1.241 -12.729 1.00 95.19 192 TYR A C 1
ATOM 1612 O O . TYR A 1 192 ? 13.588 2.312 -12.155 1.00 95.19 192 TYR A O 1
ATOM 1620 N N . ASN A 1 193 ? 14.935 0.984 -13.377 1.00 95.00 193 ASN A N 1
ATOM 1621 C CA . ASN A 1 193 ? 16.003 1.956 -13.537 1.00 95.00 193 ASN A CA 1
ATOM 1622 C C . ASN A 1 193 ? 16.715 1.741 -14.876 1.00 95.00 193 ASN A C 1
ATOM 1624 O O . ASN A 1 193 ? 17.615 0.903 -14.997 1.00 95.00 193 ASN A O 1
ATOM 1628 N N . SER A 1 194 ? 16.289 2.488 -15.891 1.00 93.62 194 SER A N 1
ATOM 1629 C CA . SER A 1 194 ? 16.918 2.429 -17.206 1.00 93.62 194 SER A CA 1
ATOM 1630 C C . SER A 1 194 ? 18.285 3.118 -17.210 1.00 93.62 194 SER A C 1
ATOM 1632 O O . SER A 1 194 ? 18.417 4.224 -16.680 1.00 93.62 194 SER A O 1
ATOM 1634 N N . TYR A 1 195 ? 19.259 2.540 -17.904 1.00 90.62 195 TYR A N 1
ATOM 1635 C CA . TYR A 1 195 ? 20.559 3.152 -18.176 1.00 90.62 195 TYR A CA 1
ATOM 1636 C C . TYR A 1 195 ? 20.829 3.238 -19.683 1.00 90.62 195 TYR A C 1
ATOM 1638 O O . TYR A 1 195 ? 20.076 2.713 -20.505 1.00 90.62 195 TYR A O 1
ATOM 1646 N N . ARG A 1 196 ? 21.920 3.915 -20.046 1.00 85.50 196 ARG A N 1
ATOM 1647 C CA . ARG A 1 196 ? 22.386 4.055 -21.432 1.00 85.50 196 ARG A CA 1
ATOM 1648 C C . ARG A 1 196 ? 23.752 3.401 -21.569 1.00 85.50 196 ARG A C 1
ATOM 1650 O O . ARG A 1 196 ? 24.552 3.470 -20.642 1.00 85.50 196 ARG A O 1
ATOM 1657 N N . GLU A 1 197 ? 24.042 2.796 -22.714 1.00 72.69 197 GLU A N 1
ATOM 1658 C CA . GLU A 1 197 ? 25.400 2.314 -22.973 1.00 72.69 197 GLU A CA 1
ATOM 1659 C C . GLU A 1 197 ? 26.403 3.478 -22.952 1.00 72.69 197 GLU A C 1
ATOM 1661 O O . GLU A 1 197 ? 26.177 4.533 -23.548 1.00 72.69 197 GLU A O 1
ATOM 1666 N N . GLY A 1 198 ? 27.514 3.285 -22.234 1.00 65.25 198 GLY A N 1
ATOM 1667 C CA . GLY A 1 198 ? 28.603 4.261 -22.137 1.00 65.25 198 GLY A CA 1
ATOM 1668 C C . GLY A 1 198 ? 28.432 5.375 -21.094 1.00 65.25 198 GLY A C 1
ATOM 1669 O O . GLY A 1 198 ? 29.232 6.314 -21.112 1.00 65.25 198 GLY A O 1
ATOM 1670 N N . LYS A 1 199 ? 27.437 5.299 -20.196 1.00 53.25 199 LYS A N 1
ATOM 1671 C CA . LYS A 1 199 ? 27.282 6.195 -19.034 1.00 53.25 199 LYS A CA 1
ATOM 1672 C C . LYS A 1 199 ? 26.894 5.451 -17.763 1.00 53.25 199 LYS A C 1
ATOM 1674 O O . LYS A 1 199 ? 26.037 4.548 -17.848 1.00 53.25 199 LYS A O 1
#